Protein AF-A0A8H5GHI2-F1 (afdb_monomer)

Radius of gyration: 20.56 Å; Cα contacts (8 Å, |Δi|>4): 342; chains: 1; bounding box: 51×71×45 Å

Mean predicted aligned error: 10.6 Å

Solvent-accessible surface area (backbone atoms only — not comparable to full-atom values): 12880 Å² total; per-residue (Å²): 139,80,84,76,88,84,76,78,71,78,79,78,74,80,70,72,41,51,54,76,80,53,51,75,61,51,72,49,52,80,37,35,69,49,78,46,83,40,63,45,49,67,54,47,36,39,66,56,37,35,53,50,16,66,33,19,40,54,21,27,34,41,33,50,29,29,62,50,83,58,85,84,69,89,69,69,55,21,28,63,51,29,57,52,36,31,29,54,42,8,58,53,27,32,38,42,27,36,51,39,40,53,54,62,92,76,33,71,83,78,77,78,74,79,82,62,82,54,14,70,34,43,32,43,29,38,22,72,43,65,66,58,74,86,36,31,66,60,50,14,47,53,45,8,72,64,33,48,58,78,34,43,74,44,64,67,78,65,90,78,54,95,65,81,84,58,71,82,51,51,64,41,53,48,51,24,67,66,45,15,35,56,39,14,48,53,62,63,38,73,82,60,75,77,74,71,47,57,57,52,48,51,49,48,51,47,49,63,61,67,51,44,59,62,64,52,47,50,63,50,56,60,50,66,68,57,79,77,114

Sequence (229 aa):
MALKDVHSAPERTERTVEFDDVQSILACRKMSHFHFNHPFRVILSDRDMEDIAMAWPELAELELCPRSLFEDYREEKLTMFSVFHLTRHCLKLQKLALCFDTRLSETPPLPLPLTSKHADLKILDVGESKLVTEDAPGIANLLGQLCSADCGLNFTSDQTSVYDFHEELKPVWYVVVKTFPLFSRVYRTHGGANQQNEDLRHELELITGAMDLEKFRDSVQYRDEVEYN

Organism: NCBI:txid182062

Foldseek 3Di:
DDDPPPPPPPDPPPDEAELVNCVVVLCVQQDAEDADADQHAYADALVSLLSSLQSHLNHAEDAGHLDHNDDPPVRFNYEPVSLVSNQQRNQNHAYYREAGELDPVSDDDDPPPPPGRGHAHAEYENRQHADDLVSLLVSLLSLLNRYELNHHYHYDPPVPPPCSPPPPRVVSVVSSNVRNNLNVVLSVCVVDDDPVNVVSVVVNCCSVVVPPVVVVVVVSVVVVVVVPD

Structure (mmCIF, N/CA/C/O backbone):
data_AF-A0A8H5GHI2-F1
#
_entry.id   AF-A0A8H5GHI2-F1
#
loop_
_atom_site.group_PDB
_atom_site.id
_atom_site.type_symbol
_atom_site.label_atom_id
_atom_site.label_alt_id
_atom_site.label_comp_id
_atom_site.label_asym_id
_atom_site.label_entity_id
_atom_site.label_seq_id
_atom_site.pdbx_PDB_ins_code
_atom_site.Cartn_x
_atom_site.Cartn_y
_atom_site.Cartn_z
_atom_site.occupancy
_atom_site.B_iso_or_equiv
_atom_site.auth_seq_id
_atom_site.auth_comp_id
_atom_site.auth_asym_id
_atom_site.auth_atom_id
_atom_site.pdbx_PDB_model_num
ATOM 1 N N . MET A 1 1 ? 31.068 -41.758 -35.690 1.00 42.16 1 MET A N 1
ATOM 2 C CA . MET A 1 1 ? 30.647 -41.874 -34.279 1.00 42.16 1 MET A CA 1
ATOM 3 C C . MET A 1 1 ? 30.706 -40.466 -33.706 1.00 42.16 1 MET A C 1
ATOM 5 O O . MET A 1 1 ? 31.784 -40.012 -33.359 1.00 42.16 1 MET A O 1
ATOM 9 N N . ALA A 1 2 ? 29.603 -39.721 -33.804 1.00 42.09 2 ALA A N 1
ATOM 10 C CA . ALA A 1 2 ? 29.536 -38.315 -33.408 1.00 42.09 2 ALA A CA 1
ATOM 11 C C . ALA A 1 2 ? 28.889 -38.226 -32.023 1.00 42.09 2 ALA A C 1
ATOM 13 O O . ALA A 1 2 ? 27.809 -38.783 -31.813 1.00 42.09 2 ALA A O 1
ATOM 14 N N . LEU A 1 3 ? 29.591 -37.587 -31.089 1.00 43.84 3 LEU A N 1
ATOM 15 C CA . LEU A 1 3 ? 29.108 -37.269 -29.751 1.00 43.84 3 LEU A CA 1
ATOM 16 C C . LEU A 1 3 ? 27.911 -36.322 -29.893 1.00 43.84 3 LEU A C 1
ATOM 18 O O . LEU A 1 3 ? 28.037 -35.247 -30.469 1.00 43.84 3 LEU A O 1
ATOM 22 N N . LYS A 1 4 ? 26.740 -36.760 -29.423 1.00 46.12 4 LYS A N 1
ATOM 23 C CA . LYS A 1 4 ? 25.594 -35.875 -29.223 1.00 46.12 4 LYS A CA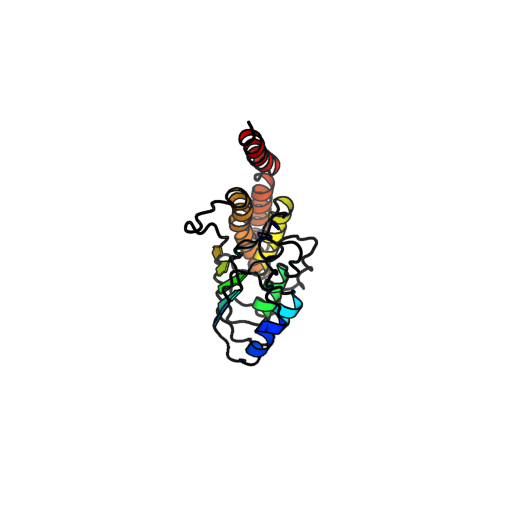 1
ATOM 24 C C . LYS A 1 4 ? 25.890 -35.024 -27.995 1.00 46.12 4 LYS A C 1
ATOM 26 O O . LYS A 1 4 ? 26.019 -35.574 -26.903 1.00 46.12 4 LYS A O 1
ATOM 31 N N . ASP A 1 5 ? 25.961 -33.715 -28.192 1.00 48.16 5 ASP A N 1
ATOM 32 C CA . ASP A 1 5 ? 25.860 -32.725 -27.128 1.00 48.16 5 ASP A CA 1
ATOM 33 C C . ASP A 1 5 ? 24.514 -32.904 -26.417 1.00 48.16 5 ASP A C 1
ATOM 35 O O . ASP A 1 5 ? 23.455 -32.537 -26.922 1.00 48.16 5 ASP A O 1
ATOM 39 N N . VAL A 1 6 ? 24.550 -33.543 -25.251 1.00 54.75 6 VAL A N 1
ATOM 40 C CA . VAL A 1 6 ? 23.411 -33.672 -24.341 1.00 54.75 6 VAL A CA 1
ATOM 41 C C . VAL A 1 6 ? 23.711 -32.786 -23.151 1.00 54.75 6 VAL A C 1
ATOM 43 O O . VAL A 1 6 ? 24.047 -33.325 -22.116 1.00 54.75 6 VAL A O 1
ATOM 46 N N . HIS A 1 7 ? 23.644 -31.462 -23.291 1.00 48.78 7 HIS A N 1
ATOM 47 C CA . HIS A 1 7 ? 23.539 -30.498 -22.178 1.00 48.78 7 HIS A CA 1
ATOM 48 C C . HIS A 1 7 ? 22.714 -29.280 -22.645 1.00 48.78 7 HIS A C 1
ATOM 50 O O . HIS A 1 7 ? 23.107 -28.128 -22.487 1.00 48.78 7 HIS A O 1
ATOM 56 N N . SER A 1 8 ? 21.539 -29.521 -23.234 1.00 52.50 8 SER A N 1
ATOM 57 C CA . SER A 1 8 ? 20.473 -28.519 -23.190 1.00 52.50 8 SER A CA 1
ATOM 58 C C . SER A 1 8 ? 20.007 -28.445 -21.736 1.00 52.50 8 SER A C 1
ATOM 60 O O . SER A 1 8 ? 19.427 -29.411 -21.229 1.00 52.50 8 SER A O 1
ATOM 62 N N . ALA A 1 9 ? 20.331 -27.350 -21.044 1.00 50.44 9 ALA A N 1
ATOM 63 C CA . ALA A 1 9 ? 19.755 -27.052 -19.738 1.00 50.44 9 ALA A CA 1
ATOM 64 C C . ALA A 1 9 ? 18.226 -27.207 -19.831 1.00 50.44 9 ALA A C 1
ATOM 66 O O . ALA A 1 9 ? 17.660 -26.820 -20.857 1.00 50.44 9 ALA A O 1
ATOM 67 N N . PRO A 1 10 ? 17.553 -27.804 -18.831 1.00 43.88 10 PRO A N 1
ATOM 68 C CA . PRO A 1 10 ? 16.101 -27.871 -18.855 1.00 43.88 10 PRO A CA 1
ATOM 69 C C . PRO A 1 10 ? 15.573 -26.442 -18.988 1.00 43.88 10 PRO A C 1
ATOM 71 O O . PRO A 1 10 ? 15.951 -25.580 -18.190 1.00 43.88 10 PRO A O 1
ATOM 74 N N . GLU A 1 11 ? 14.751 -26.191 -20.012 1.00 48.75 11 GLU A N 1
ATOM 75 C CA . GLU A 1 11 ? 13.946 -24.976 -20.098 1.00 48.75 11 GLU A CA 1
ATOM 76 C C . GLU A 1 11 ? 13.287 -24.804 -18.731 1.00 48.75 11 GLU A C 1
ATOM 78 O O . GLU A 1 11 ? 12.548 -25.680 -18.270 1.00 48.75 11 GLU A O 1
ATOM 83 N N . ARG A 1 12 ? 13.644 -23.730 -18.019 1.00 52.19 12 ARG A N 1
ATOM 84 C CA . ARG A 1 12 ? 12.951 -23.355 -16.793 1.00 52.19 12 ARG A CA 1
ATOM 85 C C . ARG A 1 12 ? 11.532 -23.033 -17.235 1.00 52.19 12 ARG A C 1
ATOM 87 O O . ARG A 1 12 ? 11.280 -21.931 -17.689 1.00 52.19 12 ARG A O 1
ATOM 94 N N . THR A 1 13 ? 10.629 -24.005 -17.161 1.00 53.25 13 THR A N 1
ATOM 95 C CA . THR A 1 13 ? 9.197 -23.735 -17.236 1.00 53.25 13 THR A CA 1
ATOM 96 C C . THR A 1 13 ? 8.913 -22.742 -16.120 1.00 53.25 13 THR A C 1
ATOM 98 O O . THR A 1 13 ? 8.984 -23.122 -14.947 1.00 53.25 13 THR A O 1
ATOM 101 N N . GLU A 1 14 ? 8.712 -21.479 -16.484 1.00 63.72 14 GLU A N 1
ATOM 102 C CA . GLU A 1 14 ? 8.250 -20.413 -15.602 1.00 63.72 14 GLU A CA 1
ATOM 103 C C . GLU A 1 14 ? 7.006 -20.931 -14.887 1.00 63.72 14 GLU A C 1
ATOM 105 O O . GLU A 1 14 ? 5.963 -21.170 -15.492 1.00 63.72 14 GLU A O 1
ATOM 110 N N . ARG A 1 15 ? 7.152 -21.246 -13.599 1.00 68.06 15 ARG A N 1
ATOM 111 C CA . ARG A 1 15 ? 6.020 -21.648 -12.771 1.00 68.06 15 ARG A CA 1
ATOM 112 C C . ARG A 1 15 ? 5.434 -20.385 -12.185 1.00 68.06 15 ARG A C 1
ATOM 114 O O . ARG A 1 15 ? 5.854 -19.933 -11.124 1.00 68.06 15 ARG A O 1
ATOM 121 N N . THR A 1 16 ? 4.493 -19.826 -12.916 1.00 76.31 16 THR A N 1
ATOM 122 C CA . THR A 1 16 ? 3.657 -18.726 -12.461 1.00 76.31 16 THR A CA 1
ATOM 123 C C . THR A 1 16 ? 2.624 -19.250 -11.466 1.00 76.31 16 THR A C 1
ATOM 125 O O . THR A 1 16 ? 2.134 -20.367 -11.625 1.00 76.31 16 THR A O 1
ATOM 128 N N . VAL A 1 17 ? 2.327 -18.470 -10.424 1.00 85.19 17 VAL A N 1
ATOM 129 C CA . VAL A 1 17 ? 1.186 -18.727 -9.533 1.00 85.19 17 VAL A CA 1
ATOM 130 C C . VAL A 1 17 ? 0.049 -17.826 -9.988 1.00 85.19 17 VAL A C 1
ATOM 132 O O . VAL A 1 17 ? 0.216 -16.606 -10.042 1.00 85.19 17 VAL A O 1
ATOM 135 N N . GLU A 1 18 ? -1.091 -18.407 -10.326 1.00 88.56 18 GLU A N 1
ATOM 136 C CA . GLU A 1 18 ? -2.281 -17.668 -10.742 1.00 88.56 18 GLU A CA 1
ATOM 137 C C . GLU A 1 18 ? -3.263 -17.519 -9.574 1.00 88.56 18 GLU A C 1
ATOM 139 O O . GLU A 1 18 ? -3.195 -18.230 -8.567 1.00 88.56 18 GLU A O 1
ATOM 144 N N . PHE A 1 19 ? -4.211 -16.588 -9.694 1.00 87.50 19 PHE A N 1
ATOM 145 C CA . PHE A 1 19 ? -5.260 -16.415 -8.688 1.00 87.50 19 PHE A CA 1
ATOM 146 C C . PHE A 1 19 ? -6.065 -17.703 -8.439 1.00 87.50 19 PHE A C 1
ATOM 148 O O . PHE A 1 19 ? -6.397 -18.015 -7.293 1.00 87.50 19 PHE A O 1
ATOM 155 N N . ASP A 1 20 ? -6.325 -18.483 -9.492 1.00 90.44 20 ASP A N 1
ATOM 156 C CA . ASP A 1 20 ? -7.076 -19.740 -9.415 1.00 90.44 20 ASP A CA 1
ATOM 157 C C . ASP A 1 20 ? -6.406 -20.772 -8.491 1.00 90.44 20 ASP A C 1
ATOM 159 O O . ASP A 1 20 ? -7.100 -21.537 -7.812 1.00 90.44 20 ASP A O 1
ATOM 163 N N . ASP A 1 21 ? -5.074 -20.740 -8.364 1.00 88.38 21 ASP A N 1
ATOM 164 C CA . ASP A 1 21 ? -4.325 -21.631 -7.471 1.00 88.38 21 ASP A CA 1
ATOM 165 C C . ASP A 1 21 ? -4.632 -21.363 -5.989 1.00 88.38 21 ASP A C 1
ATOM 167 O O . ASP A 1 21 ? -4.589 -22.272 -5.153 1.00 88.38 21 ASP A O 1
ATOM 171 N N . VAL A 1 22 ? -4.969 -20.115 -5.649 1.00 87.50 22 VAL A N 1
ATOM 172 C CA . VAL A 1 22 ? -5.264 -19.686 -4.274 1.00 87.50 22 VAL A CA 1
ATOM 173 C C . VAL A 1 22 ? -6.752 -19.441 -4.032 1.00 87.50 22 VAL A C 1
ATOM 175 O O . VAL A 1 22 ? -7.170 -19.352 -2.880 1.00 87.50 22 VAL A O 1
ATOM 178 N N . GLN A 1 23 ? -7.593 -19.417 -5.067 1.00 92.56 23 GLN A N 1
ATOM 179 C CA . GLN A 1 23 ? -9.016 -19.075 -4.965 1.00 92.56 23 GLN A CA 1
ATOM 180 C C . GLN A 1 23 ? -9.777 -19.929 -3.936 1.00 92.56 23 GLN A C 1
ATOM 182 O O . GLN A 1 23 ? -10.653 -19.438 -3.221 1.00 92.56 23 GLN A O 1
ATOM 187 N N . SER A 1 24 ? -9.426 -21.210 -3.803 1.00 95.50 24 SER A N 1
ATOM 188 C CA . SER A 1 24 ? -10.073 -22.111 -2.839 1.00 95.50 24 SER A CA 1
ATOM 189 C C . SER A 1 24 ? -9.951 -21.636 -1.382 1.00 95.50 24 SER A C 1
ATOM 191 O O . SER A 1 24 ? -10.861 -21.870 -0.579 1.00 95.50 24 SER A O 1
ATOM 193 N N . ILE A 1 25 ? -8.887 -20.901 -1.034 1.00 95.94 25 ILE A N 1
ATOM 194 C CA . ILE A 1 25 ? -8.674 -20.387 0.325 1.00 95.94 25 ILE A CA 1
ATOM 195 C C . ILE A 1 25 ? -9.625 -19.237 0.680 1.00 95.94 25 ILE A C 1
ATOM 197 O O . ILE A 1 25 ? -9.862 -18.967 1.860 1.00 95.94 25 ILE A O 1
ATOM 201 N N . LEU A 1 26 ? -10.267 -18.616 -0.315 1.00 96.38 26 LEU A N 1
ATOM 202 C CA . LEU A 1 26 ? -11.273 -17.569 -0.108 1.00 96.38 26 LEU A CA 1
ATOM 203 C C . LEU A 1 26 ? -12.530 -18.089 0.606 1.00 96.38 26 LEU A C 1
ATOM 205 O O . LEU A 1 26 ? -13.299 -17.304 1.169 1.00 96.38 26 LEU A O 1
ATOM 209 N N . ALA A 1 27 ? -12.725 -19.412 0.662 1.00 96.88 27 ALA A N 1
ATOM 210 C CA . ALA A 1 27 ? -13.764 -20.043 1.476 1.00 96.88 27 ALA A CA 1
ATOM 211 C C . ALA A 1 27 ? -13.584 -19.779 2.987 1.00 96.88 27 ALA A C 1
ATOM 213 O O . ALA A 1 27 ? -14.555 -19.821 3.750 1.00 96.88 27 ALA A O 1
ATOM 214 N N . CYS A 1 28 ? -12.369 -19.453 3.438 1.00 97.12 28 CYS A N 1
ATOM 215 C CA . CYS A 1 28 ? -12.053 -19.129 4.827 1.00 97.12 28 CYS A CA 1
ATOM 216 C C . CYS A 1 28 ? -12.517 -17.710 5.210 1.00 97.12 28 CYS A C 1
ATOM 218 O O . CYS A 1 28 ? -11.709 -16.817 5.435 1.00 97.12 28 CYS A O 1
ATOM 220 N N . ARG A 1 29 ? -13.830 -17.492 5.355 1.00 96.44 29 ARG A N 1
ATOM 221 C CA . ARG A 1 29 ? -14.438 -16.159 5.608 1.00 96.44 29 ARG A CA 1
ATOM 222 C C . ARG A 1 29 ? -14.006 -15.447 6.899 1.00 96.44 29 ARG A C 1
ATOM 224 O O . ARG A 1 29 ? -14.293 -14.270 7.070 1.00 96.44 29 ARG A O 1
ATOM 231 N N . LYS A 1 30 ? -13.358 -16.157 7.827 1.00 97.25 30 LYS A N 1
ATOM 232 C CA . LYS A 1 30 ? -12.835 -15.606 9.092 1.00 97.25 30 LYS A CA 1
ATOM 233 C C . LYS A 1 30 ? -11.326 -15.351 9.043 1.00 97.25 30 LYS A C 1
ATOM 235 O O . LYS A 1 30 ? -10.688 -15.309 10.094 1.00 97.25 30 LYS A O 1
ATOM 240 N N . MET A 1 31 ? -10.753 -15.247 7.844 1.00 98.19 31 MET A N 1
ATOM 241 C CA . MET A 1 31 ? -9.340 -14.935 7.682 1.00 98.19 31 MET A CA 1
ATOM 242 C C . MET A 1 31 ? -9.047 -13.555 8.270 1.00 98.19 31 MET A C 1
ATOM 244 O O . MET A 1 31 ? -9.686 -12.571 7.904 1.00 98.19 31 MET A O 1
ATOM 248 N N . SER A 1 32 ? -8.092 -13.508 9.192 1.00 98.25 32 SER A N 1
ATOM 249 C CA . SER A 1 32 ? -7.599 -12.270 9.798 1.00 98.25 32 SER A CA 1
ATOM 250 C C . SER A 1 32 ? -6.152 -11.976 9.417 1.00 98.25 32 SER A C 1
ATOM 252 O O . SER A 1 32 ? -5.766 -10.816 9.380 1.00 98.25 32 SER A O 1
ATOM 254 N N . HIS A 1 33 ? -5.360 -13.001 9.101 1.00 98.31 33 HIS A N 1
ATOM 255 C CA . HIS A 1 33 ? -3.959 -12.861 8.716 1.00 98.31 33 HIS A CA 1
ATOM 256 C C . HIS A 1 33 ? -3.696 -13.818 7.563 1.00 98.31 33 HIS A C 1
ATOM 258 O O . HIS A 1 33 ? -3.946 -15.019 7.702 1.00 98.31 33 HIS A O 1
ATOM 264 N N . PHE A 1 34 ? -3.209 -13.303 6.442 1.00 97.38 34 PHE A N 1
ATOM 265 C CA . PHE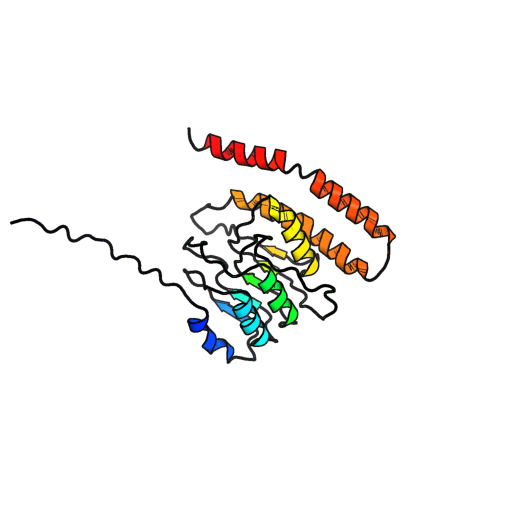 A 1 34 ? -2.835 -14.132 5.305 1.00 97.38 34 PHE A CA 1
ATOM 266 C C . PHE A 1 34 ? -1.481 -13.704 4.763 1.00 97.38 34 PHE A C 1
ATOM 268 O O . PHE A 1 34 ? -1.341 -12.596 4.254 1.00 97.38 34 PHE A O 1
ATOM 275 N N . HIS A 1 35 ? -0.497 -14.595 4.872 1.00 95.50 35 HIS A N 1
ATOM 276 C CA . HIS A 1 35 ? 0.844 -14.384 4.342 1.00 95.50 35 HIS A CA 1
ATOM 277 C C . HIS A 1 35 ? 1.151 -15.472 3.319 1.00 95.50 35 HIS A C 1
ATOM 279 O O . HIS A 1 35 ? 1.125 -16.664 3.637 1.00 95.50 35 HIS A O 1
ATOM 285 N N . PHE A 1 36 ? 1.459 -15.054 2.100 1.00 92.19 36 PHE A N 1
ATOM 286 C CA . PHE A 1 36 ? 1.840 -15.920 1.002 1.00 92.19 36 PHE A CA 1
ATOM 287 C C . PHE A 1 36 ? 3.160 -15.427 0.417 1.00 92.19 36 PHE A C 1
ATOM 289 O O . PHE A 1 36 ? 3.197 -14.460 -0.341 1.00 92.19 36 PHE A O 1
ATOM 296 N N . ASN A 1 37 ? 4.242 -16.108 0.791 1.00 88.75 37 ASN A N 1
ATOM 297 C CA . ASN A 1 37 ? 5.592 -15.816 0.329 1.00 88.75 37 ASN A CA 1
ATOM 298 C C . ASN A 1 37 ? 6.054 -16.939 -0.589 1.00 88.75 37 ASN A C 1
ATOM 300 O O . ASN A 1 37 ? 6.220 -18.082 -0.157 1.00 88.75 37 ASN A O 1
ATOM 304 N N . HIS A 1 38 ? 6.245 -16.604 -1.857 1.00 86.50 38 HIS A N 1
ATOM 305 C CA . HIS A 1 38 ? 6.606 -17.545 -2.899 1.00 86.50 38 HIS A CA 1
ATOM 306 C C . HIS A 1 38 ? 7.738 -16.958 -3.758 1.00 86.50 38 HIS A C 1
ATOM 308 O O . HIS A 1 38 ? 7.768 -15.746 -3.961 1.00 86.50 38 HIS A O 1
ATOM 314 N N . PRO A 1 39 ? 8.680 -17.780 -4.268 1.00 82.00 39 PRO A N 1
ATOM 315 C CA . PRO A 1 39 ? 9.780 -17.288 -5.104 1.00 82.00 39 PRO A CA 1
ATOM 316 C C . PRO A 1 39 ? 9.329 -16.595 -6.392 1.00 82.00 39 PRO A C 1
ATOM 318 O O . PRO A 1 39 ? 10.072 -15.782 -6.934 1.00 82.00 39 PRO A O 1
ATOM 321 N N . PHE A 1 40 ? 8.140 -16.958 -6.879 1.00 80.12 40 PHE A N 1
ATOM 322 C CA . PHE A 1 40 ? 7.503 -16.397 -8.065 1.00 80.12 40 PHE A CA 1
ATOM 323 C C . PHE A 1 40 ? 6.328 -15.514 -7.650 1.00 80.12 40 PHE A C 1
ATOM 325 O O . PHE A 1 40 ? 5.587 -15.892 -6.735 1.00 80.12 40 PHE A O 1
ATOM 332 N N . ARG A 1 41 ? 6.138 -14.393 -8.356 1.00 77.38 41 ARG A N 1
ATOM 333 C CA . ARG A 1 41 ? 4.985 -13.502 -8.171 1.00 77.38 41 ARG A CA 1
ATOM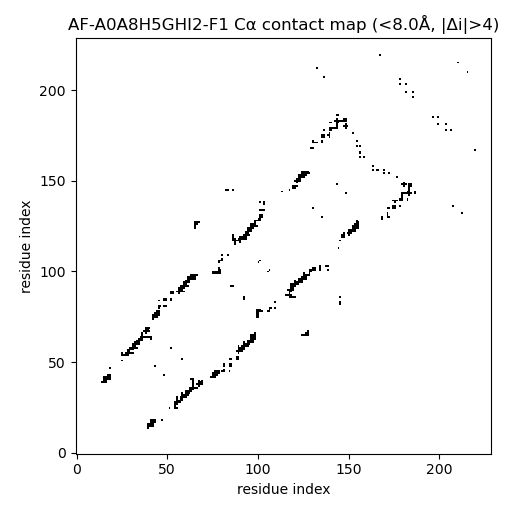 334 C C . ARG A 1 41 ? 3.674 -14.243 -8.416 1.00 77.38 41 ARG A C 1
ATOM 336 O O . ARG A 1 41 ? 3.602 -15.163 -9.233 1.00 77.38 41 ARG A O 1
ATOM 343 N N . VAL A 1 42 ? 2.643 -13.799 -7.707 1.00 84.56 42 VAL A N 1
ATOM 344 C CA . VAL A 1 42 ? 1.264 -14.191 -7.992 1.00 84.56 42 VAL A CA 1
ATOM 345 C C . VAL A 1 42 ? 0.715 -13.218 -9.024 1.00 84.56 42 VAL A C 1
ATOM 347 O O . VAL A 1 42 ? 0.739 -12.009 -8.790 1.00 84.56 42 VAL A O 1
ATOM 350 N N . ILE A 1 43 ? 0.222 -13.725 -10.152 1.00 87.69 43 ILE A N 1
ATOM 351 C CA . ILE A 1 43 ? -0.485 -12.888 -11.121 1.00 87.69 43 ILE A CA 1
ATOM 352 C C . ILE A 1 43 ? -1.871 -12.591 -10.560 1.00 87.69 43 ILE A C 1
ATOM 354 O O . ILE A 1 43 ? -2.728 -13.471 -10.483 1.00 87.69 43 ILE A O 1
ATOM 358 N N . LEU A 1 44 ? -2.068 -11.332 -10.174 1.00 90.12 44 LEU A N 1
ATOM 359 C CA . LEU A 1 44 ? -3.324 -10.796 -9.664 1.00 90.12 44 LEU A CA 1
ATOM 360 C C . LEU A 1 44 ? -3.703 -9.547 -10.457 1.00 90.12 44 LEU A C 1
ATOM 362 O O . LEU A 1 44 ? -2.847 -8.760 -10.863 1.00 90.12 44 LEU A O 1
ATOM 366 N N . SER A 1 45 ? -5.000 -9.357 -10.656 1.00 93.00 45 SER A N 1
ATOM 367 C CA . SER A 1 45 ? -5.598 -8.102 -11.102 1.00 93.00 45 SER A CA 1
ATOM 368 C C . SER A 1 45 ? -6.276 -7.376 -9.940 1.00 93.00 45 SER A C 1
ATOM 370 O O . SER A 1 45 ? -6.551 -7.968 -8.893 1.00 93.00 45 SER A O 1
ATOM 372 N N . ASP A 1 46 ? -6.620 -6.100 -10.130 1.00 94.06 46 ASP A N 1
ATOM 373 C CA . ASP A 1 46 ? -7.388 -5.344 -9.128 1.00 94.06 46 ASP A CA 1
ATOM 374 C C . ASP A 1 46 ? -8.738 -6.008 -8.802 1.00 94.06 46 ASP A C 1
ATOM 376 O O . ASP A 1 46 ? -9.188 -5.967 -7.657 1.00 94.06 46 ASP A O 1
ATOM 380 N N . ARG A 1 47 ? -9.348 -6.696 -9.779 1.00 95.06 47 ARG A N 1
ATOM 381 C CA . ARG A 1 47 ? -10.583 -7.464 -9.578 1.00 95.06 47 ARG A CA 1
ATOM 382 C C . ARG A 1 47 ? -10.373 -8.663 -8.655 1.00 95.06 47 ARG A C 1
ATOM 384 O O . ARG A 1 47 ? -11.195 -8.897 -7.776 1.00 95.06 47 ARG A O 1
ATOM 391 N N . ASP A 1 48 ? -9.275 -9.393 -8.827 1.00 95.62 48 ASP A N 1
ATOM 392 C CA . ASP A 1 48 ? -8.949 -10.530 -7.958 1.00 95.62 48 ASP A CA 1
ATOM 393 C C . ASP A 1 48 ? -8.710 -10.050 -6.519 1.00 95.62 48 ASP A C 1
ATOM 395 O O . ASP A 1 48 ? -9.147 -10.677 -5.553 1.00 95.62 48 ASP A O 1
ATOM 399 N N . MET A 1 49 ? -8.084 -8.879 -6.365 1.00 96.19 49 MET A N 1
ATOM 400 C CA . MET A 1 49 ? -7.911 -8.241 -5.061 1.00 96.19 49 MET A CA 1
ATOM 401 C C . MET A 1 49 ? -9.217 -7.746 -4.443 1.00 96.19 49 MET A C 1
ATOM 403 O O . MET A 1 49 ? -9.376 -7.835 -3.224 1.00 96.19 49 MET A O 1
ATOM 407 N N . GLU A 1 50 ? -10.167 -7.265 -5.243 1.00 96.62 50 GLU A N 1
ATOM 408 C CA . GLU A 1 50 ? -11.518 -6.968 -4.765 1.00 96.62 50 GLU A CA 1
ATOM 409 C C . GLU A 1 50 ? -12.216 -8.237 -4.257 1.00 96.62 50 GLU A C 1
ATOM 411 O O . GLU A 1 50 ? -12.774 -8.232 -3.156 1.00 96.62 50 GLU A O 1
ATOM 416 N N . ASP A 1 51 ? -12.118 -9.345 -4.996 1.00 97.12 51 ASP A N 1
ATOM 417 C CA . ASP A 1 51 ? -12.669 -10.641 -4.589 1.00 97.12 51 ASP A CA 1
ATOM 418 C C . ASP A 1 51 ? -12.033 -11.148 -3.281 1.00 97.12 51 ASP A C 1
ATOM 420 O O . ASP A 1 51 ? -12.750 -11.610 -2.385 1.00 97.12 51 ASP A O 1
ATOM 424 N N . ILE A 1 52 ? -10.712 -10.996 -3.114 1.00 97.38 52 ILE A N 1
ATOM 425 C CA . ILE A 1 52 ? -9.994 -11.275 -1.856 1.00 97.38 52 ILE A CA 1
ATOM 426 C C . ILE A 1 52 ? -10.536 -10.407 -0.715 1.00 97.38 52 ILE A C 1
ATOM 428 O O . ILE A 1 52 ? -10.888 -10.918 0.354 1.00 97.38 52 ILE A O 1
ATOM 432 N N . ALA A 1 53 ? -10.635 -9.096 -0.934 1.00 97.38 53 ALA A N 1
ATOM 433 C CA . ALA A 1 53 ? -11.047 -8.143 0.088 1.00 97.38 53 ALA A CA 1
ATOM 434 C C . ALA A 1 53 ? -12.497 -8.384 0.546 1.00 97.38 53 ALA A C 1
ATOM 436 O O . ALA A 1 53 ? -12.798 -8.370 1.742 1.00 97.38 53 ALA A O 1
ATOM 437 N N . MET A 1 54 ? -13.399 -8.684 -0.393 1.00 97.00 54 MET A N 1
ATOM 438 C CA . MET A 1 54 ? -14.781 -9.068 -0.093 1.00 97.00 54 MET A CA 1
ATOM 439 C C . MET A 1 54 ? -14.872 -10.427 0.606 1.00 97.00 54 MET A C 1
ATOM 441 O O . MET A 1 54 ? -15.775 -10.646 1.420 1.00 97.00 54 MET A O 1
ATOM 445 N N . ALA A 1 55 ? -13.962 -11.354 0.299 1.00 97.94 55 ALA A N 1
ATOM 446 C CA . ALA A 1 55 ? -13.951 -12.671 0.913 1.00 97.94 55 ALA A CA 1
ATOM 447 C C . ALA A 1 55 ? -13.520 -12.652 2.381 1.00 97.94 55 ALA A C 1
ATOM 449 O O . ALA A 1 55 ? -14.003 -13.486 3.160 1.00 97.94 55 ALA A O 1
ATOM 450 N N . TRP A 1 56 ? -12.645 -11.716 2.748 1.00 98.00 56 TRP A N 1
ATOM 451 C CA . TRP A 1 56 ? -12.026 -11.606 4.068 1.00 98.00 56 TRP A CA 1
ATOM 452 C C . TRP A 1 56 ? -12.263 -10.222 4.700 1.00 98.00 56 TRP A C 1
ATOM 454 O O . TRP A 1 56 ? -11.324 -9.462 4.928 1.00 98.00 56 TRP A O 1
ATOM 464 N N . PRO A 1 57 ? -13.506 -9.874 5.068 1.00 97.12 57 PRO A N 1
ATOM 465 C CA . PRO A 1 57 ? -13.811 -8.565 5.661 1.00 97.12 57 PRO A CA 1
ATOM 466 C C . PRO A 1 57 ? -13.149 -8.340 7.036 1.00 97.12 57 PRO A C 1
ATOM 468 O O . PRO A 1 57 ? -13.016 -7.208 7.499 1.00 97.12 57 PRO A O 1
ATOM 471 N N . GLU A 1 58 ? -12.728 -9.423 7.696 1.00 97.81 58 GLU A N 1
ATOM 472 C CA . GLU A 1 58 ? -12.063 -9.422 9.005 1.00 97.81 58 GLU A CA 1
ATOM 473 C C . GLU A 1 58 ? -10.527 -9.370 8.907 1.00 97.81 58 GLU A C 1
ATOM 475 O O . GLU A 1 58 ? -9.850 -9.467 9.935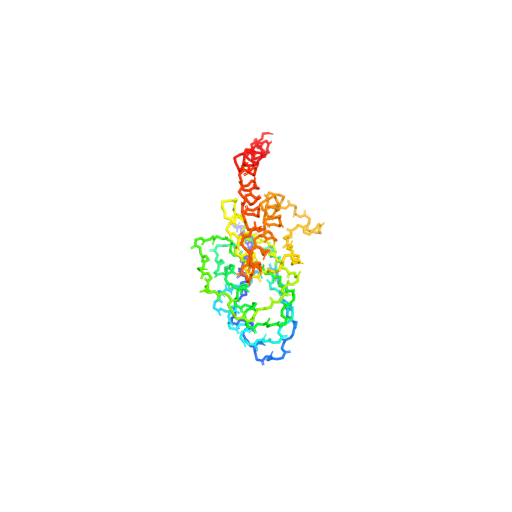 1.00 97.81 58 GLU A O 1
ATOM 480 N N . LEU A 1 59 ? -9.981 -9.228 7.693 1.00 98.50 59 LEU A N 1
ATOM 481 C CA . LEU A 1 59 ? -8.544 -9.210 7.436 1.00 98.50 59 LEU A CA 1
ATOM 482 C C . LEU A 1 59 ? -7.881 -8.024 8.146 1.00 98.50 59 LEU A C 1
ATOM 484 O O . LEU A 1 59 ? -8.303 -6.877 8.002 1.00 98.50 59 LEU A O 1
ATOM 488 N N . ALA A 1 60 ? -6.847 -8.330 8.922 1.00 98.38 60 ALA A N 1
ATOM 489 C CA . ALA A 1 60 ? -6.018 -7.396 9.668 1.00 98.38 60 ALA A CA 1
ATOM 490 C C . ALA A 1 60 ? -4.612 -7.286 9.067 1.00 98.38 60 ALA A C 1
ATOM 492 O O . ALA A 1 60 ? -4.044 -6.193 9.038 1.00 98.38 60 ALA A O 1
ATOM 493 N N . GLU A 1 61 ? -4.076 -8.386 8.538 1.00 98.44 61 GLU A N 1
ATOM 494 C CA . GLU A 1 61 ? -2.766 -8.412 7.888 1.00 98.44 61 GLU A CA 1
ATOM 495 C C . GLU A 1 61 ? -2.814 -9.201 6.581 1.00 98.44 61 GLU A C 1
ATOM 497 O O . GLU A 1 61 ? -3.338 -10.319 6.530 1.00 98.44 61 GLU A O 1
ATOM 502 N N . LEU A 1 62 ? -2.245 -8.613 5.531 1.00 97.56 62 LEU A N 1
ATOM 503 C CA . LEU A 1 62 ? -2.084 -9.245 4.230 1.00 97.56 62 LEU A CA 1
ATOM 504 C C . LEU A 1 62 ? -0.653 -9.070 3.733 1.00 97.56 62 LEU A C 1
ATOM 506 O O . LEU A 1 62 ? -0.160 -7.948 3.659 1.00 97.56 62 LEU A O 1
ATOM 510 N N . GLU A 1 63 ? -0.013 -10.171 3.355 1.00 95.50 63 GLU A N 1
ATOM 511 C CA . GLU A 1 63 ? 1.303 -10.187 2.719 1.00 95.50 63 GLU A CA 1
ATOM 512 C C . GLU A 1 63 ? 1.252 -11.117 1.506 1.00 95.50 63 GLU A C 1
ATOM 514 O O . GLU A 1 63 ? 1.040 -12.320 1.656 1.00 95.50 63 GLU A O 1
ATOM 519 N N . LEU A 1 64 ? 1.396 -10.558 0.305 1.00 92.06 64 LEU A N 1
ATOM 520 C CA . LEU A 1 64 ? 1.305 -11.283 -0.962 1.00 92.06 64 LEU A CA 1
ATOM 521 C C . LEU A 1 64 ? 2.568 -11.045 -1.780 1.00 92.06 64 LEU A C 1
ATOM 523 O O . LEU A 1 64 ? 2.661 -10.064 -2.514 1.00 92.06 64 LEU A O 1
ATOM 527 N N . CYS A 1 65 ? 3.533 -11.954 -1.631 1.00 87.50 65 CYS A N 1
ATOM 528 C CA . CYS A 1 65 ? 4.790 -11.981 -2.381 1.00 87.50 65 CYS A CA 1
ATOM 529 C C . CYS A 1 65 ? 5.420 -10.588 -2.570 1.00 87.50 65 CYS A C 1
ATOM 531 O O . CYS A 1 65 ? 5.705 -10.204 -3.704 1.00 87.50 65 CYS A O 1
ATOM 533 N N . PRO A 1 66 ? 5.663 -9.818 -1.489 1.00 82.25 66 PRO A N 1
ATOM 534 C CA . PRO A 1 66 ? 6.246 -8.481 -1.617 1.00 82.25 66 PRO A CA 1
ATOM 535 C C . PRO A 1 66 ? 7.677 -8.510 -2.184 1.00 82.25 66 PRO A C 1
ATOM 537 O O . PRO A 1 66 ? 8.196 -7.473 -2.587 1.00 82.25 66 PRO A O 1
ATOM 540 N N . ARG A 1 67 ? 8.318 -9.686 -2.194 1.00 84.19 67 ARG A N 1
ATOM 541 C CA . ARG A 1 67 ? 9.695 -9.922 -2.640 1.00 84.19 67 ARG A CA 1
ATOM 542 C C . ARG A 1 67 ? 9.700 -11.135 -3.566 1.00 84.19 67 ARG A C 1
ATOM 544 O O . ARG A 1 67 ? 9.411 -12.241 -3.100 1.00 84.19 67 ARG A O 1
ATOM 551 N N . SER A 1 68 ? 9.984 -10.943 -4.848 1.00 75.50 68 SER A N 1
ATOM 552 C CA . SER A 1 68 ? 10.070 -12.021 -5.837 1.00 75.50 68 SER A CA 1
ATOM 553 C C . SER A 1 68 ? 11.510 -12.195 -6.280 1.00 75.50 68 SER A C 1
ATOM 555 O O . SER A 1 68 ? 12.207 -11.233 -6.568 1.00 75.50 68 SER A O 1
ATOM 557 N N . LEU A 1 69 ? 11.957 -13.443 -6.407 1.00 68.50 69 LEU A N 1
ATOM 558 C CA . LEU A 1 69 ? 13.306 -13.718 -6.909 1.00 68.50 69 LEU A CA 1
ATOM 559 C C . LEU A 1 69 ? 13.411 -13.566 -8.433 1.00 68.50 69 LEU A C 1
ATOM 561 O O . LEU A 1 69 ? 14.517 -13.570 -8.969 1.00 68.50 69 LEU A O 1
ATOM 565 N N . PHE A 1 70 ? 12.274 -13.480 -9.129 1.00 66.12 70 PHE A N 1
ATOM 566 C CA . PHE A 1 70 ? 12.210 -13.394 -10.585 1.00 66.12 70 PHE A CA 1
ATOM 567 C C . PHE A 1 70 ? 11.545 -12.090 -11.036 1.00 66.12 70 PHE A C 1
ATOM 569 O O . PHE A 1 70 ? 10.497 -11.700 -10.513 1.00 66.12 70 PHE A O 1
ATOM 576 N N . GLU A 1 71 ? 12.185 -11.448 -12.016 1.00 60.66 71 GLU A N 1
ATOM 577 C CA . GLU A 1 71 ? 11.926 -10.091 -12.510 1.00 60.66 71 GLU A CA 1
ATOM 578 C C . GLU A 1 71 ? 10.973 -10.019 -13.718 1.00 60.66 71 GLU A C 1
ATOM 580 O O . GLU A 1 71 ? 11.010 -9.042 -14.464 1.00 60.66 71 GLU A O 1
ATOM 585 N N . ASP A 1 72 ? 10.122 -11.011 -13.981 1.00 59.88 72 ASP A N 1
ATOM 586 C CA . ASP A 1 72 ? 9.160 -10.863 -15.084 1.00 59.88 72 ASP A CA 1
ATOM 587 C C . ASP A 1 72 ? 8.000 -9.936 -14.689 1.00 59.88 72 ASP A C 1
ATOM 589 O O . ASP A 1 72 ? 6.898 -10.349 -14.343 1.00 59.88 72 ASP A O 1
ATOM 593 N N . TYR A 1 73 ? 8.291 -8.632 -14.735 1.00 55.06 73 TYR A N 1
ATOM 594 C CA . TYR A 1 73 ? 7.401 -7.505 -14.434 1.00 55.06 73 TYR A CA 1
ATOM 595 C C . TYR A 1 73 ? 6.387 -7.217 -15.553 1.00 55.06 73 TYR A C 1
ATOM 597 O O . TYR A 1 73 ? 5.605 -6.273 -15.458 1.00 55.06 73 TYR A O 1
ATOM 605 N N . ARG A 1 74 ? 6.423 -7.952 -16.673 1.00 56.56 74 ARG A N 1
ATOM 606 C CA . ARG A 1 74 ? 5.717 -7.543 -17.902 1.00 56.56 74 ARG A CA 1
ATOM 607 C C . ARG A 1 74 ? 4.192 -7.665 -17.829 1.00 56.56 74 ARG A C 1
ATOM 609 O O . ARG A 1 74 ? 3.526 -7.205 -18.753 1.00 56.56 74 ARG A O 1
ATOM 616 N N . GLU A 1 75 ? 3.641 -8.231 -16.757 1.00 62.44 75 GLU A N 1
ATOM 617 C CA . GLU A 1 75 ? 2.212 -8.553 -16.662 1.00 62.44 75 GLU A CA 1
ATOM 618 C C . GLU A 1 75 ? 1.551 -8.147 -15.339 1.00 62.44 75 GLU A C 1
ATOM 620 O O . GLU A 1 75 ? 0.510 -8.697 -14.970 1.00 62.44 75 GLU A O 1
ATOM 625 N N . GLU A 1 76 ? 2.109 -7.174 -14.616 1.00 65.12 76 GLU A N 1
ATOM 626 C CA . GLU A 1 76 ? 1.424 -6.633 -13.440 1.00 65.12 76 GLU A CA 1
ATOM 627 C C . GLU A 1 76 ? 0.127 -5.933 -13.851 1.00 65.12 76 GLU A C 1
ATOM 629 O O . GLU A 1 76 ? 0.118 -4.818 -14.362 1.00 65.12 76 GLU A O 1
ATOM 634 N N . LYS A 1 77 ? -0.992 -6.627 -13.631 1.00 84.19 77 LYS A N 1
ATOM 635 C CA . LYS A 1 77 ? -2.356 -6.092 -13.764 1.00 84.19 77 LYS A CA 1
ATOM 636 C C . LYS A 1 77 ? -2.844 -5.439 -12.477 1.00 84.19 77 LYS A C 1
ATOM 638 O O . LYS A 1 77 ? -3.986 -4.985 -12.412 1.00 84.19 77 LYS A O 1
ATOM 643 N N . LEU A 1 78 ? -2.017 -5.488 -11.442 1.00 91.06 78 LEU A N 1
ATOM 644 C CA . LEU A 1 78 ? -2.341 -4.991 -10.129 1.00 91.06 78 LEU A CA 1
ATOM 645 C C . LEU A 1 78 ? -1.827 -3.576 -9.985 1.00 91.06 78 LEU A C 1
ATOM 647 O O . LEU A 1 78 ? -0.644 -3.339 -10.205 1.00 91.06 78 LEU A O 1
ATOM 651 N N . THR A 1 79 ? -2.697 -2.656 -9.595 1.00 93.56 79 THR A N 1
ATOM 652 C CA . THR A 1 79 ? -2.346 -1.242 -9.464 1.00 93.56 79 THR A CA 1
ATOM 653 C C . THR A 1 79 ? -2.504 -0.787 -8.019 1.00 93.56 79 THR A C 1
ATOM 655 O O . THR A 1 79 ? -2.950 -1.534 -7.140 1.00 93.56 79 THR A O 1
ATOM 658 N N . MET A 1 80 ? -2.209 0.485 -7.757 1.00 91.81 80 MET A N 1
ATOM 659 C CA . MET A 1 80 ? -2.522 1.144 -6.483 1.00 91.81 80 MET A CA 1
ATOM 660 C C . MET A 1 80 ? -4.015 1.072 -6.102 1.00 91.81 80 MET A C 1
ATOM 662 O O . MET A 1 80 ? -4.373 1.236 -4.934 1.00 91.81 80 MET A O 1
ATOM 666 N N . PHE A 1 81 ? -4.907 0.802 -7.059 1.00 93.19 81 PHE A N 1
ATOM 667 C CA . PHE A 1 81 ? -6.342 0.666 -6.812 1.00 93.19 81 PHE A CA 1
ATOM 668 C C . PHE A 1 81 ? -6.690 -0.579 -5.978 1.00 93.19 81 PHE A C 1
ATOM 670 O O . PHE A 1 81 ? -7.670 -0.580 -5.229 1.00 93.19 81 PHE A O 1
ATOM 677 N N . SER A 1 82 ? -5.837 -1.602 -5.989 1.00 94.44 82 SER A N 1
ATOM 678 C CA . SER A 1 82 ? -5.937 -2.754 -5.084 1.00 94.44 82 SER A CA 1
ATOM 679 C C . SER A 1 82 ? -5.929 -2.363 -3.598 1.00 94.44 82 SER A C 1
ATOM 681 O O . SER A 1 82 ? -6.705 -2.902 -2.801 1.00 94.44 82 SER A O 1
ATOM 683 N N . VAL A 1 83 ? -5.123 -1.362 -3.219 1.00 95.25 83 VAL A N 1
ATOM 684 C CA . VAL A 1 83 ? -5.063 -0.820 -1.851 1.00 95.25 83 VAL A CA 1
ATOM 685 C C . VAL A 1 83 ? -6.406 -0.199 -1.467 1.00 95.25 83 VAL A C 1
ATOM 687 O O . VAL A 1 83 ? -6.876 -0.361 -0.337 1.00 95.25 83 VAL A O 1
ATOM 690 N N . PHE A 1 84 ? -7.069 0.472 -2.411 1.00 94.62 84 PHE A N 1
ATOM 691 C CA . PHE A 1 84 ? -8.409 1.013 -2.199 1.00 94.62 84 PHE A CA 1
ATOM 692 C C . PHE A 1 84 ? -9.440 -0.095 -1.946 1.00 94.62 84 PHE A C 1
ATOM 694 O O . PHE A 1 84 ? -10.190 -0.002 -0.972 1.00 94.62 84 PHE A O 1
ATOM 701 N N . HIS A 1 85 ? -9.461 -1.163 -2.750 1.00 95.19 85 HIS A N 1
ATOM 702 C CA . HIS A 1 85 ? -10.384 -2.286 -2.528 1.00 95.19 85 HIS A CA 1
ATOM 703 C C . HIS A 1 85 ? -10.206 -2.900 -1.134 1.00 95.19 85 HIS A C 1
ATOM 705 O O . HIS A 1 85 ? -11.171 -3.048 -0.379 1.00 95.19 85 HIS A O 1
ATOM 711 N N . LEU A 1 86 ? -8.964 -3.183 -0.746 1.00 96.50 86 LEU A N 1
ATOM 712 C CA . LEU A 1 86 ? -8.649 -3.754 0.561 1.00 96.50 86 LEU A CA 1
ATOM 713 C C . LEU A 1 86 ? -9.061 -2.839 1.715 1.00 96.50 86 LEU A C 1
ATOM 715 O O . LEU A 1 86 ? -9.780 -3.262 2.617 1.00 96.50 86 LEU A O 1
ATOM 719 N N . THR A 1 87 ? -8.660 -1.569 1.687 1.00 94.69 87 THR A N 1
ATOM 720 C CA . THR A 1 87 ? -8.984 -0.619 2.766 1.00 94.69 87 THR A CA 1
ATOM 721 C C . THR A 1 87 ? -10.481 -0.314 2.854 1.00 94.69 87 THR A C 1
ATOM 723 O O . THR A 1 87 ? -10.979 0.011 3.935 1.00 94.69 87 THR A O 1
ATOM 726 N N . ARG A 1 88 ? -11.224 -0.456 1.752 1.00 94.25 88 ARG A N 1
ATOM 727 C CA . ARG A 1 88 ? -12.683 -0.303 1.710 1.00 94.25 88 ARG A CA 1
ATOM 728 C C . ARG A 1 88 ? -13.423 -1.486 2.331 1.00 94.25 88 ARG A C 1
ATOM 730 O O . ARG A 1 88 ? -14.398 -1.270 3.052 1.00 94.25 88 ARG A O 1
ATOM 737 N N . HIS A 1 89 ? -13.017 -2.715 2.021 1.00 95.62 89 HIS A N 1
ATOM 738 C CA . HIS A 1 89 ? -13.752 -3.920 2.424 1.00 95.62 89 HIS A CA 1
ATOM 739 C C . HIS A 1 89 ? -13.237 -4.535 3.735 1.00 95.62 89 HIS A C 1
ATOM 741 O O . HIS A 1 89 ? -14.031 -5.076 4.507 1.00 95.62 89 HIS A O 1
ATOM 747 N N . CYS A 1 90 ? -11.947 -4.392 4.036 1.00 96.88 90 CYS A N 1
ATOM 748 C CA . CYS A 1 90 ? -11.290 -4.959 5.212 1.00 96.88 90 CYS A CA 1
ATOM 749 C C . CYS A 1 90 ? -11.055 -3.877 6.275 1.00 96.88 90 CYS A C 1
ATOM 751 O O . CYS A 1 90 ? -9.945 -3.390 6.457 1.00 96.88 90 CYS A O 1
ATOM 753 N N . LEU A 1 91 ? -12.093 -3.488 7.021 1.00 95.69 91 LEU A N 1
ATOM 754 C CA . LEU A 1 91 ? -12.019 -2.359 7.972 1.00 95.69 91 LEU A CA 1
ATOM 755 C C . LEU A 1 91 ? -11.039 -2.561 9.142 1.00 95.69 91 LEU A C 1
ATOM 757 O O . LEU A 1 91 ? -10.742 -1.610 9.866 1.00 95.69 91 LEU A O 1
ATOM 761 N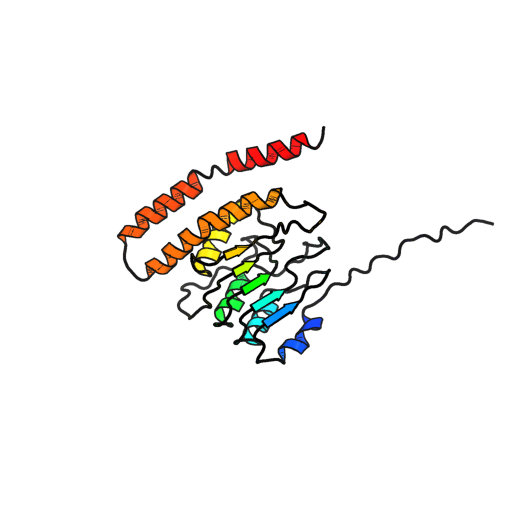 N . LYS A 1 92 ? -10.576 -3.795 9.357 1.00 97.12 92 LYS A N 1
ATOM 762 C CA . LYS A 1 92 ? -9.589 -4.150 10.382 1.00 97.12 92 LYS A CA 1
ATOM 763 C C . LYS A 1 92 ? -8.157 -4.164 9.856 1.00 97.12 92 LYS A C 1
ATOM 765 O O . LYS A 1 92 ? -7.258 -4.405 10.656 1.00 97.12 92 LYS A O 1
ATOM 770 N N . LEU A 1 93 ? -7.948 -3.907 8.564 1.00 98.0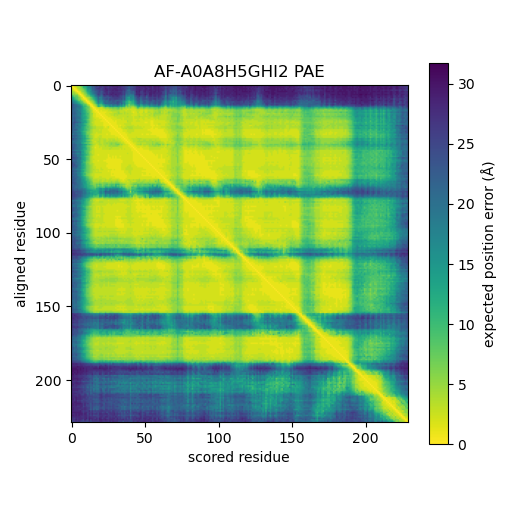0 93 LEU A N 1
ATOM 771 C CA . LEU A 1 93 ? -6.643 -3.990 7.925 1.00 98.00 93 LEU A CA 1
ATOM 772 C C . LEU A 1 93 ? -5.680 -2.961 8.525 1.00 98.00 93 LEU A C 1
ATOM 774 O O . LEU A 1 93 ? -5.950 -1.761 8.542 1.00 98.00 93 LEU A O 1
ATOM 778 N N . GLN A 1 94 ? -4.554 -3.453 9.025 1.00 97.62 94 GLN A N 1
ATOM 779 C CA . GLN A 1 94 ? -3.505 -2.671 9.674 1.00 97.62 94 GLN A CA 1
ATOM 780 C C . GLN A 1 94 ? -2.171 -2.798 8.945 1.00 97.62 94 GLN A C 1
ATOM 782 O O . GLN A 1 94 ? -1.444 -1.809 8.867 1.00 97.62 94 GLN A O 1
ATOM 787 N N . LYS A 1 95 ? -1.865 -3.972 8.385 1.00 98.00 95 LYS A N 1
ATOM 788 C CA . LYS A 1 95 ? -0.648 -4.212 7.606 1.00 98.00 95 LYS A CA 1
ATOM 789 C C . LYS A 1 95 ? -1.009 -4.739 6.222 1.00 98.00 95 LYS A C 1
ATOM 791 O O . LYS A 1 95 ? -1.733 -5.726 6.104 1.00 98.00 95 LYS A O 1
ATOM 796 N N . LEU A 1 96 ? -0.464 -4.102 5.195 1.00 97.50 96 LEU A N 1
ATOM 797 C CA . LEU A 1 96 ? -0.529 -4.563 3.815 1.00 97.50 96 LEU A CA 1
ATOM 798 C C . LEU A 1 96 ? 0.886 -4.610 3.250 1.00 97.50 96 LEU A C 1
ATOM 800 O O . LEU A 1 96 ? 1.596 -3.615 3.324 1.00 97.50 96 LEU A O 1
ATOM 804 N N . ALA A 1 97 ? 1.277 -5.750 2.697 1.00 95.38 97 ALA A N 1
ATOM 805 C CA . ALA A 1 97 ? 2.537 -5.950 2.003 1.00 95.38 97 ALA A CA 1
ATOM 806 C C . ALA A 1 97 ? 2.264 -6.573 0.630 1.00 95.38 97 ALA A C 1
ATOM 808 O O . ALA A 1 97 ? 1.792 -7.708 0.541 1.00 95.38 97 ALA A O 1
ATOM 809 N N . LEU A 1 98 ? 2.499 -5.812 -0.434 1.00 92.19 98 LEU A N 1
ATOM 810 C CA . LEU A 1 98 ? 2.103 -6.170 -1.794 1.00 92.19 98 LEU A CA 1
ATOM 811 C C . LEU A 1 98 ? 2.983 -5.433 -2.802 1.00 92.19 98 LEU A C 1
ATOM 813 O O . LEU A 1 98 ? 3.304 -4.265 -2.597 1.00 92.19 98 LEU A O 1
ATOM 817 N N . CYS A 1 99 ? 3.312 -6.096 -3.907 1.00 90.19 99 CYS A N 1
ATOM 818 C CA . CYS A 1 99 ? 3.905 -5.433 -5.060 1.00 90.19 99 CYS A CA 1
ATOM 819 C C . CYS A 1 99 ? 2.831 -5.122 -6.111 1.00 90.19 99 CYS A C 1
ATOM 821 O O . CYS A 1 99 ? 1.974 -5.964 -6.380 1.00 90.19 99 CYS A O 1
ATOM 823 N N . PHE A 1 100 ? 2.857 -3.916 -6.669 1.00 90.62 100 PHE A N 1
ATOM 824 C CA . PHE A 1 100 ? 1.896 -3.448 -7.662 1.00 90.62 100 PHE A CA 1
ATOM 825 C C . PHE A 1 100 ? 2.538 -2.437 -8.613 1.00 90.62 100 PHE A C 1
ATOM 827 O O . PHE A 1 100 ? 3.543 -1.790 -8.302 1.00 90.62 100 PHE A O 1
ATOM 834 N N . ASP A 1 101 ? 1.884 -2.245 -9.750 1.00 90.44 101 ASP A N 1
ATOM 835 C CA . ASP A 1 101 ? 2.228 -1.226 -10.718 1.00 90.44 101 ASP A CA 1
ATOM 836 C C . ASP A 1 101 ? 1.920 0.169 -10.160 1.00 90.44 101 ASP A C 1
ATOM 838 O O . ASP A 1 101 ? 0.806 0.466 -9.713 1.00 90.44 101 ASP A O 1
ATOM 842 N N . THR A 1 102 ? 2.931 1.033 -10.182 1.00 91.00 102 THR A N 1
ATOM 843 C CA . THR A 1 102 ? 2.833 2.416 -9.706 1.00 91.00 102 THR A CA 1
ATOM 844 C C . THR A 1 102 ? 2.573 3.417 -10.830 1.00 91.00 102 THR A C 1
ATOM 846 O O . THR A 1 102 ? 2.480 4.615 -10.560 1.00 91.00 102 THR A O 1
ATOM 849 N N . ARG A 1 103 ? 2.436 2.960 -12.082 1.00 91.19 103 ARG A N 1
ATOM 850 C CA . ARG A 1 103 ? 2.126 3.835 -13.213 1.00 91.19 103 ARG A CA 1
ATOM 851 C C . ARG A 1 103 ? 0.744 4.447 -13.040 1.00 91.19 103 ARG A C 1
ATOM 853 O O . ARG A 1 103 ? -0.279 3.753 -13.002 1.00 91.19 103 ARG A O 1
ATOM 860 N N . LEU A 1 104 ? 0.687 5.774 -12.990 1.00 88.38 104 LEU A N 1
ATOM 861 C CA . LEU A 1 104 ? -0.584 6.486 -12.826 1.00 88.38 104 LEU A CA 1
ATOM 862 C C . LEU A 1 104 ? -1.491 6.354 -14.053 1.00 88.38 104 LEU A C 1
ATOM 864 O O . LEU A 1 104 ? -2.706 6.451 -13.911 1.00 88.38 104 LEU A O 1
ATOM 868 N N . SER A 1 105 ? -0.925 6.100 -15.238 1.00 88.19 105 SER A N 1
ATOM 869 C CA . SER A 1 105 ? -1.700 5.842 -16.460 1.00 88.19 105 SER A CA 1
ATOM 870 C C . SER A 1 105 ? -2.549 4.576 -16.374 1.00 88.19 105 SER A C 1
ATOM 872 O O . SER A 1 105 ? -3.614 4.521 -16.984 1.00 88.19 105 SER A O 1
ATOM 874 N N . GLU A 1 106 ? -2.082 3.582 -15.618 1.00 86.62 106 GLU A N 1
ATOM 875 C CA . GLU A 1 106 ? -2.759 2.295 -15.448 1.00 86.62 106 GLU A CA 1
ATOM 876 C C . GLU A 1 106 ? -3.691 2.296 -14.232 1.00 86.62 106 GLU A C 1
ATOM 878 O O . GLU A 1 106 ? -4.621 1.498 -14.169 1.00 86.62 106 GLU A O 1
ATOM 883 N N . THR A 1 107 ? -3.480 3.208 -13.275 1.00 86.81 107 THR A N 1
ATOM 884 C CA . THR A 1 107 ? -4.267 3.280 -12.039 1.00 86.81 107 THR A CA 1
ATOM 885 C C . THR A 1 107 ? -5.596 4.014 -12.274 1.00 86.81 107 THR A C 1
ATOM 887 O O . THR A 1 107 ? -5.595 5.213 -12.575 1.00 86.81 107 THR A O 1
ATOM 890 N N . PRO A 1 108 ? -6.760 3.362 -12.080 1.00 87.69 108 PRO A N 1
ATOM 891 C CA . PRO A 1 108 ? -8.049 4.037 -12.164 1.00 87.69 108 PRO A CA 1
ATOM 892 C C . PRO A 1 108 ? -8.186 5.172 -11.132 1.00 87.69 108 PRO A C 1
ATOM 894 O O . PRO A 1 108 ? -7.678 5.066 -10.011 1.00 87.69 108 PRO A O 1
ATOM 897 N N . PRO A 1 109 ? -8.922 6.252 -11.451 1.00 84.00 109 PRO A N 1
ATOM 898 C CA . PRO A 1 109 ? -9.163 7.323 -10.494 1.00 84.00 109 PRO A CA 1
ATOM 899 C C . PRO A 1 109 ? -9.981 6.816 -9.299 1.00 84.00 109 PRO A C 1
ATOM 901 O O . PRO A 1 109 ? -10.979 6.109 -9.461 1.00 84.00 109 PRO A O 1
ATOM 904 N N . LEU A 1 110 ? -9.589 7.226 -8.089 1.00 83.75 110 LEU A N 1
ATOM 905 C CA . LEU A 1 110 ? -10.323 6.879 -6.874 1.00 83.75 110 LEU A CA 1
ATOM 906 C C . LEU A 1 110 ? -11.729 7.505 -6.882 1.00 83.75 110 LEU A C 1
ATOM 908 O O . LEU A 1 110 ? -11.885 8.679 -7.236 1.00 83.75 110 LEU A O 1
ATOM 912 N N . PRO A 1 111 ? -12.765 6.766 -6.447 1.00 78.88 111 PRO A N 1
ATOM 913 C CA . PRO A 1 111 ? -14.102 7.322 -6.318 1.00 78.88 111 PRO A CA 1
ATOM 914 C C . PRO A 1 111 ? -14.142 8.321 -5.152 1.00 78.88 111 PRO A C 1
ATOM 916 O O . PRO A 1 111 ? -14.103 7.942 -3.980 1.00 78.88 111 PRO A O 1
ATOM 919 N N . LEU A 1 112 ? -14.223 9.612 -5.479 1.00 70.94 112 LEU A N 1
ATOM 920 C CA . LEU A 1 112 ? -14.371 10.704 -4.515 1.00 70.94 112 LEU A CA 1
ATOM 921 C C . LEU A 1 112 ? -15.853 11.078 -4.302 1.00 70.94 112 LEU A C 1
ATOM 923 O O . LEU A 1 112 ? -16.626 11.076 -5.262 1.00 70.94 112 LEU A O 1
ATOM 927 N N . PRO A 1 113 ? -16.256 11.477 -3.079 1.00 68.38 113 PRO A N 1
ATOM 928 C CA . PRO A 1 113 ? -15.441 11.532 -1.866 1.00 68.38 113 PRO A CA 1
ATOM 929 C C . PRO A 1 113 ? -15.312 10.149 -1.201 1.00 68.38 113 PRO A C 1
ATOM 931 O O . PRO A 1 113 ? -16.239 9.339 -1.240 1.00 68.38 113 PRO A O 1
ATOM 934 N N . LEU A 1 114 ? -14.188 9.898 -0.520 1.00 70.06 114 LEU A N 1
ATOM 935 C CA . LEU A 1 114 ? -13.973 8.708 0.318 1.00 70.06 114 LEU A CA 1
ATOM 936 C C . LEU A 1 114 ? -14.811 8.799 1.614 1.00 70.06 114 LEU A C 1
ATOM 938 O O . LEU A 1 114 ? -14.295 8.773 2.725 1.00 70.06 114 LEU A O 1
ATOM 942 N N . THR A 1 115 ? -16.129 8.975 1.496 1.00 58.75 115 THR A N 1
ATOM 943 C CA . THR A 1 115 ? -17.055 9.188 2.626 1.00 58.75 115 THR A CA 1
ATOM 944 C C . THR A 1 115 ? -17.394 7.915 3.396 1.00 58.75 115 THR A C 1
ATOM 946 O O . THR A 1 115 ? -18.061 7.978 4.426 1.00 58.75 115 THR A O 1
ATOM 949 N N . SER A 1 116 ? -16.985 6.743 2.910 1.00 61.12 116 SER A N 1
ATOM 950 C CA . SER A 1 116 ? -17.169 5.475 3.619 1.00 61.12 116 SER A CA 1
ATOM 951 C C . SER A 1 116 ? -16.050 5.245 4.629 1.00 61.12 116 SER A C 1
ATOM 953 O O . SER A 1 116 ? -14.905 5.597 4.358 1.00 61.12 116 SER A O 1
ATOM 955 N N . LYS A 1 117 ? -16.369 4.588 5.755 1.00 79.06 117 LYS A N 1
ATOM 956 C CA . LYS A 1 117 ? -15.362 4.024 6.666 1.00 79.06 117 LYS A CA 1
ATOM 957 C C . LYS A 1 117 ? -14.333 3.241 5.845 1.00 79.06 117 LYS A C 1
ATOM 959 O O . LYS A 1 117 ? -14.722 2.357 5.088 1.00 79.06 117 LYS A O 1
ATOM 964 N N . HIS A 1 118 ? -13.068 3.598 5.994 1.00 85.25 118 HIS A N 1
ATOM 965 C CA . HIS A 1 118 ? -11.918 2.910 5.423 1.00 85.25 118 HIS A CA 1
ATOM 966 C C . HIS A 1 118 ? -11.021 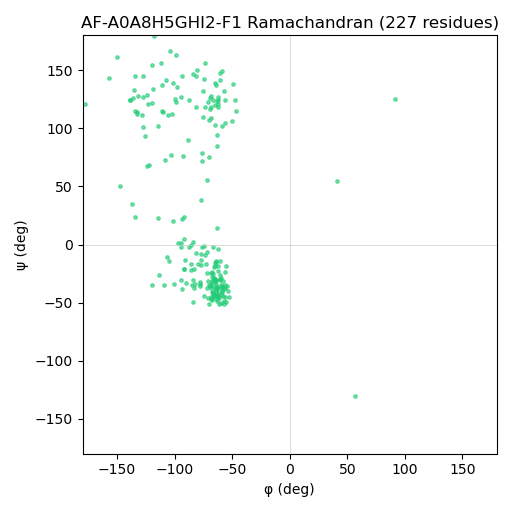2.442 6.569 1.00 85.25 118 HIS A C 1
ATOM 968 O O . HIS A 1 118 ? -11.081 2.986 7.678 1.00 85.25 118 HIS A O 1
ATOM 974 N N . ALA A 1 119 ? -10.243 1.398 6.316 1.00 88.81 119 ALA A N 1
ATOM 975 C CA . ALA A 1 119 ? -9.265 0.892 7.261 1.00 88.81 119 ALA A CA 1
ATOM 976 C C . ALA A 1 119 ? -8.213 1.964 7.587 1.00 88.81 119 ALA A C 1
ATOM 978 O O . ALA A 1 119 ? -7.782 2.713 6.711 1.00 88.81 119 ALA A O 1
ATOM 979 N N . ASP A 1 120 ? -7.783 2.025 8.846 1.00 90.50 120 ASP A N 1
ATOM 980 C CA . ASP A 1 120 ? -6.707 2.920 9.280 1.00 90.50 120 ASP A CA 1
ATOM 981 C C . ASP A 1 120 ? -5.371 2.173 9.210 1.00 90.50 120 ASP A C 1
ATOM 983 O O . ASP A 1 120 ? -4.848 1.698 10.224 1.00 90.50 120 ASP A O 1
ATOM 987 N N . LEU A 1 121 ? -4.866 2.026 7.980 1.00 95.25 121 LEU A N 1
ATOM 988 C CA . LEU A 1 121 ? -3.641 1.287 7.694 1.00 95.25 121 LEU A CA 1
ATOM 989 C C . LEU A 1 121 ? -2.464 1.864 8.498 1.00 95.25 121 LEU A C 1
ATOM 991 O O . LEU A 1 121 ? -2.265 3.082 8.566 1.00 95.25 121 LEU A O 1
ATOM 995 N N . LYS A 1 122 ? -1.708 0.972 9.141 1.00 96.50 122 LYS A N 1
ATOM 996 C CA . LYS A 1 122 ? -0.541 1.298 9.970 1.00 96.50 122 LYS A CA 1
ATOM 997 C C . LYS A 1 122 ? 0.760 1.075 9.233 1.00 96.50 122 LYS A C 1
ATOM 999 O O . LYS A 1 122 ? 1.707 1.808 9.485 1.00 96.50 122 LYS A O 1
ATOM 1004 N N . ILE A 1 123 ? 0.813 0.073 8.364 1.00 96.81 123 ILE A N 1
ATOM 1005 C CA . ILE A 1 123 ? 1.988 -0.245 7.561 1.00 96.81 123 ILE A CA 1
ATOM 1006 C C . ILE A 1 123 ? 1.526 -0.596 6.149 1.00 96.81 123 ILE A C 1
ATOM 1008 O O . ILE A 1 123 ? 0.723 -1.515 5.970 1.00 96.81 123 ILE A O 1
ATOM 1012 N N . LEU A 1 124 ? 2.071 0.116 5.169 1.00 96.56 124 LEU A N 1
ATOM 1013 C CA . LEU A 1 124 ? 2.055 -0.255 3.763 1.00 96.56 124 LEU A CA 1
ATOM 1014 C C . LEU A 1 124 ? 3.482 -0.608 3.350 1.00 96.56 124 LEU A C 1
ATOM 1016 O O . LEU A 1 124 ? 4.355 0.252 3.361 1.00 96.56 124 LEU A O 1
ATOM 1020 N N . ASP A 1 125 ? 3.716 -1.863 3.002 1.00 95.19 125 ASP A N 1
ATOM 1021 C CA . ASP A 1 125 ? 4.946 -2.323 2.373 1.00 95.19 125 ASP A CA 1
ATOM 1022 C C . ASP A 1 125 ? 4.679 -2.522 0.880 1.00 95.19 125 ASP A C 1
ATOM 1024 O O . ASP A 1 125 ? 3.894 -3.383 0.484 1.00 95.19 125 ASP A O 1
ATOM 1028 N N . VAL A 1 126 ? 5.298 -1.686 0.053 1.00 92.88 126 VAL A N 1
ATOM 1029 C CA . VAL A 1 126 ? 5.151 -1.742 -1.409 1.00 92.88 126 VAL A CA 1
ATOM 1030 C C . VAL A 1 126 ? 6.094 -2.767 -2.037 1.00 92.88 126 VAL A C 1
ATOM 1032 O O . VAL A 1 126 ? 6.145 -2.890 -3.259 1.00 92.88 126 VAL A O 1
ATOM 1035 N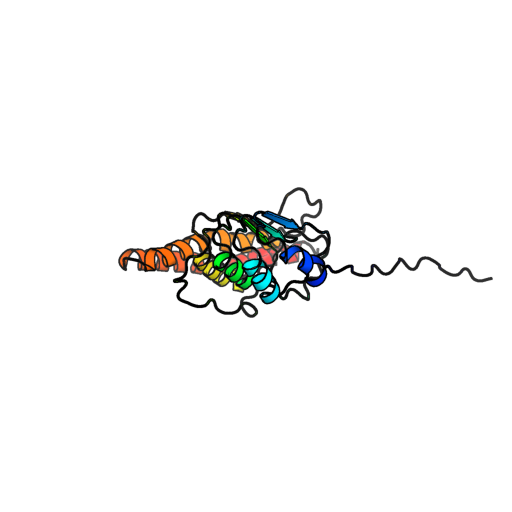 N . GLY A 1 127 ? 6.871 -3.493 -1.228 1.00 90.06 127 GLY A N 1
ATOM 1036 C CA . GLY A 1 127 ? 7.782 -4.523 -1.696 1.00 90.06 127 GLY A CA 1
ATOM 1037 C C . GLY A 1 127 ? 8.781 -3.990 -2.719 1.00 90.06 127 GLY A C 1
ATOM 1038 O O . GLY A 1 127 ? 9.425 -2.959 -2.518 1.00 90.06 127 GLY A O 1
ATOM 1039 N N . GLU A 1 128 ? 8.887 -4.703 -3.835 1.00 87.25 128 GLU A N 1
ATOM 1040 C CA . GLU A 1 128 ? 9.736 -4.378 -4.988 1.00 87.25 128 GLU A CA 1
ATOM 1041 C C . GLU A 1 128 ? 9.012 -3.537 -6.058 1.00 87.25 128 GLU A C 1
ATOM 1043 O O . GLU A 1 128 ? 9.370 -3.581 -7.236 1.00 87.25 128 GLU A O 1
ATOM 1048 N N . SER A 1 129 ? 7.962 -2.795 -5.687 1.00 88.69 129 SER A N 1
ATOM 1049 C CA . SER A 1 129 ? 7.222 -1.970 -6.650 1.00 88.69 129 SER A CA 1
ATOM 1050 C C . SER A 1 129 ? 8.140 -0.901 -7.238 1.00 88.69 129 SER A C 1
ATOM 1052 O O . SER A 1 129 ? 8.706 -0.066 -6.521 1.00 88.69 129 SER A O 1
ATOM 1054 N N . LYS A 1 130 ? 8.287 -0.919 -8.563 1.00 88.25 130 LYS A N 1
ATOM 1055 C CA . LYS A 1 130 ? 9.073 0.079 -9.290 1.00 88.25 130 LYS A CA 1
ATOM 1056 C C . LYS A 1 130 ? 8.278 1.367 -9.350 1.00 88.25 130 LYS A C 1
ATOM 1058 O O . LYS A 1 130 ? 7.108 1.327 -9.708 1.00 88.25 130 LYS A O 1
ATOM 1063 N N . LEU A 1 131 ? 8.918 2.484 -9.019 1.00 89.44 131 LEU A N 1
ATOM 1064 C CA . LEU A 1 131 ? 8.321 3.812 -9.072 1.00 89.44 131 LEU A CA 1
ATOM 1065 C C . LEU A 1 131 ? 9.152 4.711 -9.974 1.00 89.44 131 LEU A C 1
ATOM 1067 O O . LEU A 1 131 ? 10.337 4.921 -9.720 1.00 89.44 131 LEU A O 1
ATOM 1071 N N . VAL A 1 132 ? 8.516 5.234 -11.019 1.00 89.06 132 VAL A N 1
ATOM 1072 C CA . VAL A 1 132 ? 9.122 6.241 -11.890 1.00 89.06 132 VAL A CA 1
ATOM 1073 C C . VAL A 1 132 ? 9.000 7.620 -11.249 1.00 89.06 132 VAL A C 1
ATOM 1075 O O . VAL A 1 132 ? 8.030 7.925 -10.549 1.00 89.06 132 VAL A O 1
ATOM 1078 N N . THR A 1 133 ? 10.013 8.453 -11.461 1.00 87.56 133 THR A N 1
ATOM 1079 C CA . THR A 1 133 ? 10.149 9.759 -10.807 1.00 87.56 133 THR A CA 1
ATOM 1080 C C . THR A 1 133 ? 8.963 10.681 -11.086 1.00 87.56 133 THR A C 1
ATOM 1082 O O . THR A 1 133 ? 8.529 11.417 -10.199 1.00 87.56 133 THR A O 1
ATOM 1085 N N . GLU A 1 134 ? 8.410 10.621 -12.296 1.00 88.94 134 GLU A N 1
ATOM 1086 C CA . GLU A 1 134 ? 7.311 11.473 -12.755 1.00 88.94 134 GLU A CA 1
ATOM 1087 C C . GLU A 1 134 ? 5.999 11.187 -12.011 1.00 88.94 134 GLU A C 1
ATOM 1089 O O . GLU A 1 134 ? 5.215 12.105 -11.764 1.00 88.94 134 GLU A O 1
ATOM 1094 N N . ASP A 1 135 ? 5.786 9.934 -11.601 1.00 91.19 135 ASP A N 1
ATOM 1095 C CA . ASP A 1 135 ? 4.556 9.486 -10.945 1.00 91.19 135 ASP A CA 1
ATOM 1096 C C . ASP A 1 135 ? 4.619 9.601 -9.415 1.00 91.19 135 ASP A C 1
ATOM 1098 O O . ASP A 1 135 ? 3.583 9.570 -8.743 1.00 91.19 135 ASP A O 1
ATOM 1102 N N . ALA A 1 136 ? 5.808 9.806 -8.836 1.00 91.00 136 ALA A N 1
ATOM 1103 C CA . ALA A 1 136 ? 5.996 9.887 -7.387 1.00 91.00 136 ALA A CA 1
ATOM 1104 C C . ALA A 1 136 ? 5.068 10.903 -6.683 1.00 91.00 136 ALA A C 1
ATOM 1106 O O . ALA A 1 136 ? 4.458 10.535 -5.673 1.00 91.00 136 ALA A O 1
ATOM 1107 N N . PRO A 1 137 ? 4.867 12.143 -7.181 1.00 89.69 137 PRO A N 1
ATOM 1108 C CA . PRO A 1 137 ? 3.938 13.082 -6.550 1.00 89.69 137 PRO A CA 1
ATOM 1109 C C . PRO A 1 137 ? 2.481 12.604 -6.593 1.00 89.69 137 PRO A C 1
ATOM 1111 O O . PRO A 1 137 ? 1.746 12.765 -5.617 1.00 89.69 137 PRO A O 1
ATOM 1114 N N . GLY A 1 138 ? 2.053 11.991 -7.701 1.00 90.69 138 GLY A N 1
ATOM 1115 C CA . GLY A 1 138 ? 0.688 11.485 -7.838 1.00 90.69 138 GLY A CA 1
ATOM 1116 C C . GLY A 1 138 ? 0.440 10.243 -6.982 1.00 90.69 138 GLY A C 1
ATOM 1117 O O . GLY A 1 138 ? -0.609 10.146 -6.344 1.00 90.69 138 GLY A O 1
ATOM 1118 N N . ILE A 1 139 ? 1.429 9.355 -6.858 1.00 93.88 139 ILE A N 1
ATOM 1119 C CA . ILE A 1 139 ? 1.384 8.216 -5.931 1.00 93.88 139 ILE A CA 1
ATOM 1120 C C . ILE A 1 139 ? 1.338 8.696 -4.480 1.00 93.88 139 ILE A C 1
ATOM 1122 O O . ILE A 1 139 ? 0.502 8.226 -3.707 1.00 93.88 139 ILE A O 1
ATOM 1126 N N . ALA A 1 140 ? 2.146 9.692 -4.110 1.00 93.81 140 ALA A N 1
ATOM 1127 C CA . ALA A 1 140 ? 2.072 10.315 -2.789 1.00 93.81 140 ALA A CA 1
ATOM 1128 C C . ALA A 1 140 ? 0.687 10.920 -2.513 1.00 93.81 140 ALA A C 1
ATOM 1130 O O . ALA A 1 140 ? 0.156 10.778 -1.412 1.00 93.81 140 ALA A O 1
ATOM 1131 N N . ASN A 1 141 ? 0.071 11.553 -3.511 1.00 91.44 141 ASN A N 1
ATOM 1132 C CA . ASN A 1 141 ? -1.275 12.098 -3.388 1.00 91.44 141 ASN A CA 1
ATOM 1133 C C . ASN A 1 141 ? -2.339 11.004 -3.194 1.00 91.44 141 ASN A C 1
ATOM 1135 O O . ASN A 1 141 ? -3.202 11.133 -2.325 1.00 91.44 141 ASN A O 1
ATOM 1139 N N . LEU A 1 142 ? -2.273 9.911 -3.961 1.00 91.62 142 LEU A N 1
ATOM 1140 C CA . LEU A 1 142 ? -3.177 8.766 -3.804 1.00 91.62 142 LEU A CA 1
ATOM 1141 C C . LEU A 1 142 ? -3.019 8.112 -2.426 1.00 91.62 142 LEU A C 1
ATOM 1143 O O . LEU A 1 142 ? -4.010 7.858 -1.743 1.00 91.62 142 LEU A O 1
ATOM 1147 N N . LEU A 1 143 ? -1.784 7.905 -1.968 1.00 93.25 143 LEU A N 1
ATOM 1148 C CA . LEU A 1 143 ? -1.512 7.381 -0.629 1.00 93.25 143 LEU A CA 1
ATOM 1149 C C . LEU A 1 143 ? -1.994 8.327 0.470 1.00 93.25 143 LEU A C 1
ATOM 1151 O O . LEU A 1 143 ? -2.527 7.862 1.472 1.00 93.25 143 LEU A O 1
ATOM 1155 N N . GLY A 1 144 ? -1.888 9.642 0.278 1.00 91.69 144 GLY A N 1
ATOM 1156 C CA . GLY A 1 144 ? -2.459 10.626 1.196 1.00 91.69 144 GLY A CA 1
ATOM 1157 C C . GLY A 1 144 ? -3.978 10.512 1.343 1.00 91.69 144 GLY A C 1
ATOM 1158 O O . GLY A 1 144 ? -4.510 10.791 2.413 1.00 91.69 144 GLY A O 1
ATOM 1159 N N . GLN A 1 145 ? -4.683 10.069 0.300 1.00 89.31 145 GLN A N 1
ATOM 1160 C CA . GLN A 1 145 ? -6.130 9.835 0.357 1.00 89.31 145 GLN A CA 1
ATOM 1161 C C . GLN A 1 145 ? -6.486 8.527 1.072 1.00 89.31 145 GLN A C 1
ATOM 1163 O O . GLN A 1 145 ? -7.504 8.467 1.758 1.00 89.31 145 GLN A O 1
ATOM 1168 N N . LEU A 1 146 ? -5.669 7.483 0.904 1.00 90.31 146 LEU A N 1
ATOM 1169 C CA . LEU A 1 146 ? -5.955 6.138 1.417 1.00 90.31 146 LEU A CA 1
ATOM 1170 C C . LEU A 1 146 ? -5.409 5.892 2.829 1.00 90.31 146 LEU A C 1
ATOM 1172 O O . LEU A 1 146 ? -6.005 5.144 3.601 1.00 90.31 146 LEU A O 1
ATOM 1176 N N . CYS A 1 147 ? -4.277 6.503 3.170 1.00 92.25 147 CYS A N 1
ATOM 1177 C CA . CYS A 1 147 ? -3.523 6.219 4.387 1.00 92.25 147 CYS A CA 1
ATOM 1178 C C . CYS A 1 147 ? -3.562 7.386 5.380 1.00 92.25 147 CYS A C 1
ATOM 1180 O O . CYS A 1 147 ? -3.749 8.555 5.031 1.00 92.25 147 CYS A O 1
ATOM 1182 N N . SER A 1 148 ? -3.353 7.067 6.658 1.00 91.31 148 SER A N 1
ATOM 1183 C CA . SER A 1 148 ? -3.102 8.078 7.689 1.00 91.31 148 SER A CA 1
ATOM 1184 C C . SER A 1 148 ? -1.700 8.671 7.564 1.00 91.31 148 SER A C 1
ATOM 1186 O O . SER A 1 148 ? -0.789 8.012 7.073 1.00 91.31 148 SER A O 1
ATOM 1188 N N . ALA A 1 149 ? -1.502 9.887 8.078 1.00 91.81 149 ALA A N 1
ATOM 1189 C CA . ALA A 1 149 ? -0.177 10.500 8.157 1.00 91.81 149 ALA A CA 1
ATOM 1190 C C . ALA A 1 149 ? 0.809 9.709 9.043 1.00 91.81 149 ALA A C 1
ATOM 1192 O O . ALA A 1 149 ? 2.015 9.902 8.919 1.00 91.81 149 ALA A O 1
ATOM 1193 N N . ASP A 1 150 ? 0.294 8.830 9.911 1.00 93.38 150 ASP A N 1
ATOM 1194 C CA . ASP A 1 150 ? 1.078 7.959 10.791 1.00 93.38 150 ASP A CA 1
ATOM 1195 C C . ASP A 1 150 ? 1.319 6.566 10.179 1.00 93.38 150 ASP A C 1
ATOM 1197 O O . ASP A 1 150 ? 1.912 5.702 10.826 1.00 93.38 150 ASP A O 1
ATOM 1201 N N . CYS A 1 151 ? 0.841 6.312 8.954 1.00 95.69 151 CYS A N 1
ATOM 1202 C CA . CYS A 1 151 ? 1.088 5.056 8.257 1.00 95.69 151 CYS A CA 1
ATOM 1203 C C . CYS A 1 151 ? 2.582 4.936 7.932 1.00 95.69 151 CYS A C 1
ATOM 1205 O O . CYS A 1 151 ? 3.165 5.800 7.282 1.00 95.69 151 CYS A O 1
ATOM 1207 N N . GLY A 1 152 ? 3.219 3.851 8.360 1.00 95.69 152 GLY A N 1
ATOM 1208 C CA . GLY A 1 152 ? 4.558 3.503 7.906 1.00 95.69 152 GLY A CA 1
ATOM 1209 C C . GLY A 1 152 ? 4.511 3.098 6.438 1.00 95.69 152 GLY A C 1
ATOM 1210 O O . GLY A 1 152 ? 3.708 2.243 6.070 1.00 95.69 152 GLY A O 1
ATOM 1211 N N . LEU A 1 153 ? 5.355 3.708 5.609 1.00 94.94 153 LEU A N 1
ATOM 1212 C CA . LEU A 1 153 ? 5.568 3.287 4.229 1.00 94.94 153 LEU A CA 1
ATOM 1213 C C . LEU A 1 153 ? 6.929 2.599 4.144 1.00 94.94 153 LEU A C 1
ATOM 1215 O O . LEU A 1 153 ? 7.968 3.245 4.297 1.00 94.94 153 LEU A O 1
ATOM 1219 N N . ASN A 1 154 ? 6.901 1.292 3.916 1.00 92.75 154 ASN A N 1
ATOM 1220 C CA . ASN A 1 154 ? 8.076 0.470 3.700 1.00 92.75 154 ASN A CA 1
ATOM 1221 C C . ASN A 1 154 ? 8.216 0.205 2.205 1.00 92.75 154 ASN A C 1
ATOM 1223 O O . ASN A 1 154 ? 7.241 -0.062 1.511 1.00 92.75 154 ASN A O 1
ATOM 1227 N N . PHE A 1 155 ? 9.443 0.271 1.725 1.00 87.62 155 PHE A N 1
ATOM 1228 C CA . PHE A 1 155 ? 9.843 -0.162 0.397 1.00 87.62 155 PHE A CA 1
ATOM 1229 C C . PHE A 1 155 ? 11.146 -0.916 0.619 1.00 87.62 155 PHE A C 1
ATOM 1231 O O . PHE A 1 155 ? 12.042 -0.439 1.327 1.00 87.62 155 PHE A O 1
ATOM 1238 N N . THR A 1 156 ? 11.217 -2.155 0.149 1.00 69.06 156 THR A N 1
ATOM 1239 C CA . THR A 1 156 ? 12.344 -3.007 0.507 1.00 69.06 156 THR A CA 1
ATOM 1240 C C . THR A 1 156 ? 13.633 -2.557 -0.160 1.00 69.06 156 THR A C 1
ATOM 1242 O O . THR A 1 156 ? 13.771 -2.589 -1.375 1.00 69.06 156 THR A O 1
ATOM 1245 N N . SER A 1 157 ? 14.624 -2.288 0.687 1.00 52.41 157 SER A N 1
ATOM 1246 C CA . SER A 1 157 ? 15.979 -2.811 0.528 1.00 52.41 157 SER A CA 1
ATOM 1247 C C . SER A 1 157 ? 16.318 -3.592 1.800 1.00 52.41 157 SER A C 1
ATOM 1249 O O . SER A 1 157 ? 17.069 -3.114 2.653 1.00 52.41 157 SER A O 1
ATOM 1251 N N . ASP A 1 158 ? 15.667 -4.732 2.036 1.00 51.09 158 ASP A N 1
ATOM 1252 C CA . ASP A 1 158 ? 16.033 -5.526 3.210 1.00 51.09 158 ASP A CA 1
ATOM 1253 C C . ASP A 1 158 ? 17.436 -6.103 2.969 1.00 51.09 158 ASP A C 1
ATOM 1255 O O . ASP A 1 158 ? 17.655 -6.872 2.032 1.00 51.09 158 ASP A O 1
ATOM 1259 N N . GLN A 1 159 ? 18.384 -5.698 3.818 1.00 45.19 159 GLN A N 1
ATOM 1260 C CA . GLN A 1 159 ? 19.847 -5.866 3.730 1.00 45.19 159 GLN A CA 1
ATOM 1261 C C . GLN A 1 159 ? 20.348 -7.328 3.752 1.00 45.19 159 GLN A C 1
ATOM 1263 O O . GLN A 1 159 ? 21.520 -7.592 4.012 1.00 45.19 159 GLN A O 1
ATOM 1268 N N . THR A 1 160 ? 19.461 -8.302 3.552 1.00 45.91 160 THR A N 1
ATOM 1269 C CA . THR A 1 160 ? 19.775 -9.740 3.567 1.00 45.91 160 THR A CA 1
ATOM 1270 C C . THR A 1 160 ? 19.804 -10.358 2.175 1.00 45.91 160 THR A C 1
ATOM 1272 O O . THR A 1 160 ? 20.342 -11.454 2.007 1.00 45.91 160 THR A O 1
ATOM 1275 N N . SER A 1 161 ? 19.283 -9.656 1.166 1.00 47.41 161 SER A N 1
ATOM 1276 C CA . SER A 1 161 ? 19.545 -9.989 -0.228 1.00 47.41 161 SER A CA 1
ATOM 1277 C C . SER A 1 161 ? 21.016 -9.698 -0.527 1.00 47.41 161 SER A C 1
ATOM 1279 O O . SER A 1 161 ? 21.456 -8.558 -0.453 1.00 47.41 161 SER A O 1
ATOM 1281 N N . VAL A 1 162 ? 21.780 -10.729 -0.898 1.00 50.47 162 VAL A N 1
ATOM 1282 C CA . VAL A 1 162 ? 23.173 -10.627 -1.390 1.00 50.47 162 VAL A CA 1
ATOM 1283 C C . VAL A 1 162 ? 23.260 -9.806 -2.698 1.00 50.47 162 VAL A C 1
ATOM 1285 O O . VAL A 1 162 ? 24.345 -9.536 -3.205 1.00 50.47 162 VAL A O 1
ATOM 1288 N N . TYR A 1 163 ? 22.115 -9.384 -3.234 1.00 54.47 163 TYR A N 1
ATOM 1289 C CA . TYR A 1 163 ? 21.955 -8.625 -4.460 1.00 54.47 163 TYR A CA 1
ATOM 1290 C C . TYR A 1 163 ? 21.390 -7.238 -4.121 1.00 54.47 163 TYR A C 1
ATOM 1292 O O . TYR A 1 163 ? 20.197 -7.083 -3.858 1.00 54.47 163 TYR A O 1
ATOM 1300 N N . ASP A 1 164 ? 22.275 -6.241 -4.115 1.00 54.47 164 ASP A N 1
ATOM 1301 C CA . ASP A 1 164 ? 22.036 -4.821 -3.798 1.00 54.47 164 ASP A CA 1
ATOM 1302 C C . ASP A 1 164 ? 21.358 -4.071 -4.974 1.00 54.47 164 ASP A C 1
ATOM 1304 O O . ASP A 1 164 ? 21.694 -2.943 -5.318 1.00 54.47 164 ASP A O 1
ATOM 1308 N N . PHE A 1 165 ? 20.421 -4.730 -5.663 1.00 53.28 165 PHE A N 1
ATOM 1309 C CA . PHE A 1 165 ? 19.985 -4.371 -7.022 1.00 53.28 165 PHE A CA 1
ATOM 1310 C C . PHE A 1 165 ? 19.079 -3.131 -7.137 1.00 53.28 165 PHE A C 1
ATOM 1312 O O . PHE A 1 165 ? 18.704 -2.756 -8.244 1.00 53.28 165 PHE A O 1
ATOM 1319 N N . HIS A 1 166 ? 18.714 -2.469 -6.033 1.00 62.41 166 HIS A N 1
ATOM 1320 C CA . HIS A 1 166 ? 17.710 -1.392 -6.060 1.00 62.41 166 HIS A CA 1
ATOM 1321 C C . HIS A 1 166 ? 18.078 -0.157 -5.223 1.00 62.41 166 HIS A C 1
ATOM 1323 O O . HIS A 1 166 ? 17.201 0.499 -4.658 1.00 62.41 166 HIS A O 1
ATOM 1329 N N . GLU A 1 167 ? 19.363 0.206 -5.143 1.00 65.94 167 GLU A N 1
ATOM 1330 C CA . GLU A 1 167 ? 19.778 1.521 -4.613 1.00 65.94 167 GLU A CA 1
ATOM 1331 C C . GLU A 1 167 ? 19.114 2.687 -5.374 1.00 65.94 167 GLU A C 1
ATOM 1333 O O . GLU A 1 167 ? 18.730 3.676 -4.753 1.00 65.94 167 GLU A O 1
ATOM 1338 N N . GLU A 1 168 ? 18.894 2.547 -6.685 1.00 67.19 168 GLU A N 1
ATOM 1339 C CA . GLU A 1 168 ? 18.327 3.582 -7.568 1.00 67.19 168 GLU A CA 1
ATOM 1340 C C . GLU A 1 168 ? 16.856 3.923 -7.293 1.00 67.19 168 GLU A C 1
ATOM 1342 O O . GLU A 1 168 ? 16.432 5.053 -7.528 1.00 67.19 168 GLU A O 1
ATOM 1347 N N . LEU A 1 169 ? 16.065 2.980 -6.768 1.00 68.81 169 LEU A N 1
ATOM 1348 C CA . LEU A 1 169 ? 14.639 3.203 -6.481 1.00 68.81 169 LEU A CA 1
ATOM 1349 C C . LEU A 1 169 ? 14.417 3.893 -5.128 1.00 68.81 169 LEU A C 1
ATOM 1351 O O . LEU A 1 169 ? 13.372 4.514 -4.905 1.00 68.81 169 LEU A O 1
ATOM 1355 N N . LYS A 1 170 ? 15.398 3.808 -4.218 1.00 79.12 170 LYS A N 1
ATOM 1356 C CA . LYS A 1 170 ? 15.297 4.371 -2.861 1.00 79.12 170 LYS A CA 1
ATOM 1357 C C . LYS A 1 170 ? 14.972 5.860 -2.850 1.00 79.12 170 LYS A C 1
ATOM 1359 O O . LYS A 1 170 ? 14.123 6.257 -2.049 1.00 79.12 170 LYS A O 1
ATOM 1364 N N . PRO A 1 171 ? 15.608 6.704 -3.678 1.00 84.75 171 PRO A N 1
ATOM 1365 C CA . PRO A 1 171 ? 15.377 8.131 -3.586 1.00 84.75 171 PRO A CA 1
ATOM 1366 C C . PRO A 1 171 ? 13.975 8.535 -4.038 1.00 84.75 171 PRO A C 1
ATOM 1368 O O . PRO A 1 171 ? 13.377 9.417 -3.423 1.00 84.75 171 PRO A O 1
ATOM 1371 N N . VAL A 1 172 ? 13.429 7.858 -5.056 1.00 89.06 172 VAL A N 1
ATOM 1372 C CA . VAL A 1 172 ? 12.083 8.134 -5.573 1.00 89.06 172 VAL A CA 1
ATOM 1373 C C . VAL A 1 172 ? 11.029 7.774 -4.524 1.00 89.06 172 VAL A C 1
ATOM 1375 O O . VAL A 1 172 ? 10.165 8.588 -4.205 1.00 89.06 172 VAL A O 1
ATOM 1378 N N . TRP A 1 173 ? 11.141 6.610 -3.882 1.00 91.62 173 TRP A N 1
ATOM 1379 C CA . TRP A 1 173 ? 10.254 6.258 -2.768 1.00 91.62 173 TRP A CA 1
ATOM 1380 C C . TRP A 1 173 ? 10.416 7.184 -1.557 1.00 91.62 173 TRP A C 1
ATOM 1382 O O . TRP A 1 173 ? 9.436 7.483 -0.871 1.00 91.62 173 TRP A O 1
ATOM 1392 N N . TYR A 1 174 ? 11.614 7.726 -1.324 1.00 89.75 174 TYR A N 1
ATOM 1393 C CA . TYR A 1 174 ? 11.840 8.727 -0.279 1.00 89.75 174 TYR A CA 1
ATOM 1394 C C . TYR A 1 174 ? 10.997 9.992 -0.484 1.00 89.75 174 TYR A C 1
ATOM 1396 O O . TYR A 1 174 ? 10.484 10.548 0.490 1.00 89.75 174 TYR A O 1
ATOM 1404 N N . VAL A 1 175 ? 10.804 10.420 -1.738 1.00 90.38 175 VAL A N 1
ATOM 1405 C CA . VAL A 1 175 ? 9.885 11.515 -2.095 1.00 90.38 175 VAL A CA 1
ATOM 1406 C C . VAL A 1 175 ? 8.484 11.220 -1.577 1.00 90.38 175 VAL A C 1
ATOM 1408 O O . VAL A 1 175 ? 7.872 12.051 -0.899 1.00 90.38 175 VAL A O 1
ATOM 1411 N N . VAL A 1 176 ? 7.995 10.012 -1.850 1.00 93.69 176 VAL A N 1
ATOM 1412 C CA . VAL A 1 176 ? 6.652 9.579 -1.467 1.00 93.69 176 VAL A CA 1
ATOM 1413 C C . VAL A 1 176 ? 6.514 9.551 0.049 1.00 93.69 176 VAL A C 1
ATOM 1415 O O . VAL A 1 176 ? 5.590 10.166 0.577 1.00 93.69 176 VAL A O 1
ATOM 1418 N N . VAL A 1 177 ? 7.470 8.941 0.760 1.00 93.81 177 VAL A N 1
ATOM 1419 C CA . VAL A 1 177 ? 7.499 8.883 2.236 1.00 93.81 177 VAL A CA 1
ATOM 1420 C C . VAL A 1 177 ? 7.405 10.269 2.866 1.00 93.81 177 VAL A C 1
ATOM 1422 O O . VAL A 1 177 ? 6.738 10.443 3.884 1.00 93.81 177 VAL A O 1
ATOM 1425 N N . LYS A 1 178 ? 8.083 11.266 2.290 1.00 91.75 178 LYS A N 1
ATOM 1426 C CA . LYS A 1 178 ? 8.075 12.634 2.824 1.00 91.75 178 LYS A CA 1
ATOM 1427 C C . LYS A 1 178 ? 6.802 13.397 2.483 1.00 91.75 178 LYS A C 1
ATOM 1429 O O . LYS A 1 178 ? 6.351 14.195 3.300 1.00 91.75 178 LYS A O 1
ATOM 1434 N N . THR A 1 179 ? 6.225 13.143 1.316 1.00 91.69 179 THR A N 1
ATOM 1435 C CA . THR A 1 179 ? 5.139 13.971 0.776 1.00 91.69 179 THR A CA 1
ATOM 1436 C C . THR A 1 179 ? 3.754 13.432 1.132 1.00 91.69 179 THR A C 1
ATOM 1438 O O . THR A 1 179 ? 2.862 14.210 1.471 1.00 91.69 179 THR A O 1
ATOM 1441 N N . PHE A 1 180 ? 3.545 12.111 1.127 1.00 94.31 180 PHE A N 1
ATOM 1442 C CA . PHE A 1 180 ? 2.214 11.532 1.360 1.00 94.31 180 PHE A CA 1
ATOM 1443 C C . PHE A 1 180 ? 1.582 11.907 2.723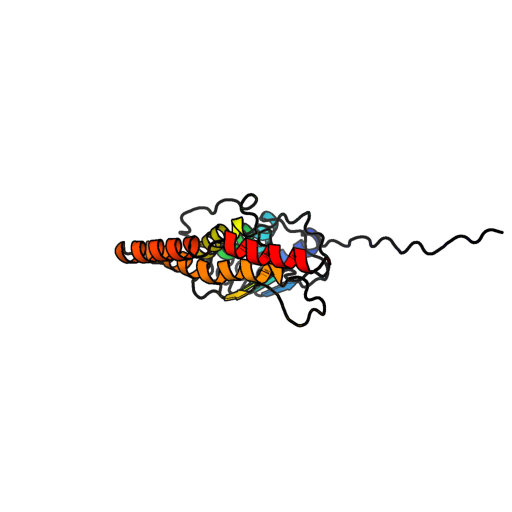 1.00 94.31 180 PHE A C 1
ATOM 1445 O O . PHE A 1 180 ? 0.370 12.152 2.756 1.00 94.31 180 PHE A O 1
ATOM 1452 N N . PRO A 1 181 ? 2.332 12.046 3.843 1.00 93.44 181 PRO A N 1
ATOM 1453 C CA . PRO A 1 181 ? 1.735 12.440 5.118 1.00 93.44 181 PRO A CA 1
ATOM 1454 C C . PRO A 1 181 ? 1.170 13.864 5.087 1.00 93.44 181 PRO A C 1
ATOM 1456 O O . PRO A 1 181 ? 0.208 14.162 5.796 1.00 93.44 181 PRO A O 1
ATOM 1459 N N . LEU A 1 182 ? 1.740 14.743 4.255 1.00 91.25 182 LEU A N 1
ATOM 1460 C CA . LEU A 1 182 ? 1.244 16.105 4.056 1.00 91.25 182 LEU A CA 1
ATOM 1461 C C . LEU A 1 182 ? -0.109 16.077 3.347 1.00 91.25 182 LEU A C 1
ATOM 1463 O O . LEU A 1 182 ? -1.064 16.677 3.839 1.00 91.25 182 LEU A O 1
ATOM 1467 N N . PHE A 1 183 ? -0.228 15.295 2.270 1.00 89.38 183 PHE A N 1
ATOM 1468 C CA . PHE A 1 183 ? -1.509 15.069 1.599 1.00 89.38 183 PHE A CA 1
ATOM 1469 C C . PHE A 1 183 ? -2.555 14.486 2.558 1.00 89.38 183 PHE A C 1
ATOM 1471 O O . PHE A 1 183 ? -3.675 14.989 2.621 1.00 89.38 183 PHE A O 1
ATOM 1478 N N . SER A 1 184 ? -2.190 13.497 3.380 1.00 89.25 184 SER A N 1
ATOM 1479 C CA . SER A 1 184 ? -3.110 12.909 4.367 1.00 89.25 184 SER A CA 1
ATOM 1480 C C . SER A 1 184 ? -3.649 13.933 5.365 1.00 89.25 184 SER A C 1
ATOM 1482 O O . SER A 1 184 ? -4.846 13.950 5.670 1.00 89.25 184 SER A O 1
ATOM 1484 N N . ARG A 1 185 ? -2.797 14.851 5.839 1.00 88.19 185 ARG A N 1
ATOM 1485 C CA . ARG A 1 185 ? -3.229 15.954 6.711 1.00 88.19 185 ARG A CA 1
ATOM 1486 C C . ARG A 1 185 ? -4.229 16.857 6.006 1.00 88.19 185 ARG A C 1
ATOM 1488 O O . ARG A 1 185 ? -5.265 17.142 6.595 1.00 88.19 185 ARG A O 1
ATOM 1495 N N . VAL A 1 186 ? -3.957 17.237 4.757 1.00 84.44 186 VAL A N 1
ATOM 1496 C CA . VAL A 1 186 ? -4.867 18.052 3.937 1.00 84.44 186 VAL A CA 1
ATOM 1497 C C . VAL A 1 186 ? -6.228 17.360 3.803 1.00 84.44 186 VAL A C 1
ATOM 1499 O O . VAL A 1 186 ? -7.253 17.949 4.136 1.00 84.44 186 VAL A O 1
ATOM 1502 N N . TYR A 1 187 ? -6.275 16.084 3.417 1.00 82.81 187 TYR A N 1
ATOM 1503 C CA . TYR A 1 187 ? -7.548 15.372 3.247 1.00 82.81 187 TYR A CA 1
ATOM 1504 C C . TYR A 1 187 ? -8.339 15.202 4.549 1.00 82.81 187 TYR A C 1
ATOM 1506 O O . TYR A 1 187 ? -9.570 15.250 4.531 1.00 82.81 187 TYR A O 1
ATOM 1514 N N . ARG A 1 188 ? -7.661 15.064 5.694 1.00 76.88 188 ARG A N 1
ATOM 1515 C CA . ARG A 1 188 ? -8.315 14.962 7.009 1.00 76.88 188 ARG A CA 1
ATOM 1516 C C . ARG A 1 188 ? -8.783 16.318 7.549 1.00 76.88 188 ARG A C 1
ATOM 1518 O O . ARG A 1 188 ? -9.817 16.373 8.213 1.00 76.88 188 ARG A O 1
ATOM 1525 N N . THR A 1 189 ? -8.085 17.415 7.244 1.00 69.81 189 THR A N 1
ATOM 1526 C CA . THR A 1 189 ? -8.513 18.778 7.617 1.00 69.81 189 THR A CA 1
ATOM 1527 C C . THR A 1 189 ? -9.629 19.313 6.726 1.00 69.81 189 THR A C 1
ATOM 1529 O O . THR A 1 189 ? -10.347 20.215 7.139 1.00 69.81 189 THR A O 1
ATOM 1532 N N . HIS A 1 190 ? -9.875 18.735 5.547 1.00 58.50 190 HIS A N 1
ATOM 1533 C CA . HIS A 1 190 ? -11.001 19.118 4.679 1.00 58.50 190 HIS A CA 1
ATOM 1534 C C . HIS A 1 190 ? -12.394 18.787 5.267 1.00 58.50 190 HIS A C 1
ATOM 1536 O O . HIS A 1 190 ? -13.412 19.172 4.695 1.00 58.50 190 HIS A O 1
ATOM 1542 N N . GLY A 1 191 ? -12.459 18.166 6.454 1.00 53.00 191 GLY A N 1
ATOM 1543 C CA . GLY A 1 191 ? -13.651 18.143 7.312 1.00 53.00 191 GLY A CA 1
ATOM 1544 C C . GLY A 1 191 ? -13.862 19.401 8.182 1.00 53.00 191 GLY A C 1
ATOM 1545 O O . GLY A 1 191 ? -14.914 19.524 8.807 1.00 53.00 191 GLY A O 1
ATOM 1546 N N . GLY A 1 192 ? -12.907 20.343 8.233 1.00 44.50 192 GLY A N 1
ATOM 1547 C CA . GLY A 1 192 ? -13.004 21.593 8.995 1.00 44.50 192 GLY A CA 1
ATOM 1548 C C . GLY A 1 192 ? -11.794 22.546 8.869 1.00 44.50 192 GLY A C 1
ATOM 1549 O O . GLY A 1 192 ? -10.705 22.228 9.327 1.00 44.50 192 GLY A O 1
ATOM 1550 N N . ALA A 1 193 ? -12.065 23.772 8.388 1.00 45.56 193 ALA A N 1
ATOM 1551 C CA . ALA A 1 193 ? -11.272 25.021 8.461 1.00 45.56 193 ALA A CA 1
ATOM 1552 C C . ALA A 1 193 ? -10.271 25.363 7.321 1.00 45.56 193 ALA A C 1
ATOM 1554 O O . ALA A 1 193 ? -9.342 24.631 7.004 1.00 45.56 193 ALA A O 1
ATOM 1555 N N . ASN A 1 194 ? -10.450 26.567 6.748 1.00 53.28 194 ASN A N 1
ATOM 1556 C CA . ASN A 1 194 ? -9.833 27.058 5.503 1.00 53.28 194 ASN A CA 1
ATOM 1557 C C . ASN A 1 194 ? -8.436 27.708 5.626 1.00 53.28 194 ASN A C 1
ATOM 1559 O O . ASN A 1 194 ? -7.772 27.844 4.609 1.00 53.28 194 ASN A O 1
ATOM 1563 N N . GLN A 1 195 ? -7.961 28.123 6.807 1.00 50.31 195 GLN A N 1
ATOM 1564 C CA . GLN A 1 195 ? -6.734 28.943 6.889 1.00 50.31 195 GLN A CA 1
ATOM 1565 C C . GLN A 1 195 ? -5.433 28.121 6.906 1.00 50.31 195 GLN A C 1
ATOM 1567 O O . GLN A 1 195 ? -4.443 28.525 6.315 1.00 50.31 195 GLN A O 1
ATOM 1572 N N . GLN A 1 196 ? -5.446 26.940 7.528 1.00 53.81 196 GLN A N 1
ATOM 1573 C CA . GLN A 1 196 ? -4.279 26.051 7.635 1.00 53.81 196 GLN A CA 1
ATOM 1574 C C . GLN A 1 196 ? -3.951 25.338 6.303 1.00 53.81 196 GLN A C 1
ATOM 1576 O O . GLN A 1 196 ? -2.917 24.691 6.171 1.00 53.81 196 GLN A O 1
ATOM 1581 N N . ASN A 1 197 ? -4.843 25.462 5.313 1.00 55.88 197 ASN A N 1
ATOM 1582 C CA . ASN A 1 197 ? -4.731 24.838 3.997 1.00 55.88 197 ASN A CA 1
ATOM 1583 C C . ASN A 1 197 ? -3.850 25.617 3.022 1.00 55.88 197 ASN A C 1
ATOM 1585 O O . ASN A 1 197 ? -3.178 24.987 2.216 1.00 55.88 197 ASN A O 1
ATOM 1589 N N . GLU A 1 198 ? -3.841 26.949 3.084 1.00 59.81 198 GLU A N 1
ATOM 1590 C CA . GLU A 1 198 ? -2.966 27.751 2.220 1.00 59.81 198 GLU A CA 1
ATOM 1591 C C . GLU A 1 198 ? -1.499 27.547 2.611 1.00 59.81 198 GLU A C 1
ATOM 1593 O O . GLU A 1 198 ? -0.658 27.366 1.739 1.00 59.81 198 GLU A O 1
ATOM 1598 N N . ASP A 1 199 ? -1.212 27.424 3.911 1.00 62.44 199 ASP A N 1
ATOM 1599 C CA . ASP A 1 199 ? 0.134 27.122 4.404 1.00 62.44 199 ASP A CA 1
ATOM 1600 C C . ASP A 1 199 ? 0.593 25.713 3.986 1.00 62.44 199 ASP A C 1
ATOM 1602 O O . ASP A 1 199 ? 1.712 25.555 3.511 1.00 62.44 199 ASP A O 1
ATOM 1606 N N . LEU A 1 200 ? -0.275 24.693 4.089 1.00 59.94 200 LEU A N 1
ATOM 1607 C CA . LEU A 1 200 ? 0.045 23.320 3.663 1.00 59.94 200 LEU A CA 1
ATOM 1608 C C . LEU A 1 200 ? 0.160 23.181 2.141 1.00 59.94 200 LEU A C 1
ATOM 1610 O O . LEU A 1 200 ? 0.974 22.398 1.659 1.00 59.94 200 LEU A O 1
ATOM 1614 N N . ARG A 1 201 ? -0.646 23.922 1.373 1.00 61.88 201 ARG A N 1
ATOM 1615 C CA . ARG A 1 201 ? -0.538 23.975 -0.091 1.00 61.88 201 ARG A CA 1
ATOM 1616 C C . ARG A 1 201 ? 0.737 24.670 -0.523 1.00 61.88 201 ARG A C 1
ATOM 1618 O O . ARG A 1 201 ? 1.445 24.130 -1.359 1.00 61.88 201 ARG A O 1
ATOM 1625 N N . HIS A 1 202 ? 1.060 25.799 0.094 1.00 67.12 202 HIS A N 1
ATOM 1626 C CA . HIS A 1 202 ? 2.315 26.494 -0.138 1.00 67.12 202 HIS A CA 1
ATOM 1627 C C . HIS A 1 202 ? 3.511 25.629 0.287 1.00 67.12 202 HIS A C 1
ATOM 1629 O O . HIS A 1 202 ? 4.525 25.613 -0.396 1.00 67.12 202 HIS A O 1
ATOM 1635 N N . GLU A 1 203 ? 3.418 24.864 1.378 1.00 67.44 203 GLU A N 1
ATOM 1636 C CA . GLU A 1 203 ? 4.458 23.912 1.791 1.00 67.44 203 GLU A CA 1
ATOM 1637 C C . GLU A 1 203 ? 4.587 22.745 0.801 1.00 67.44 203 GLU A C 1
ATOM 1639 O O . GLU A 1 203 ? 5.700 22.372 0.443 1.00 67.44 203 GLU A O 1
ATOM 1644 N N . LEU A 1 204 ? 3.472 22.214 0.290 1.00 63.28 204 LEU A N 1
ATOM 1645 C CA . LEU A 1 204 ? 3.473 21.205 -0.772 1.00 63.28 204 LEU A CA 1
ATOM 1646 C C . LEU A 1 204 ? 4.070 21.747 -2.070 1.00 63.28 204 LEU A C 1
ATOM 1648 O O . LEU A 1 204 ? 4.883 21.050 -2.664 1.00 63.28 204 LEU A O 1
ATOM 1652 N N . GLU A 1 205 ? 3.721 22.962 -2.492 1.00 68.00 205 GLU A N 1
ATOM 1653 C CA . GLU A 1 205 ? 4.281 23.643 -3.670 1.00 68.00 205 GLU A CA 1
ATOM 1654 C C . GLU A 1 205 ? 5.763 23.973 -3.484 1.00 68.00 205 GLU A C 1
ATOM 1656 O O . GLU A 1 205 ? 6.547 23.834 -4.417 1.00 68.00 205 GLU A O 1
ATOM 1661 N N . LEU A 1 206 ? 6.182 24.347 -2.273 1.00 68.25 206 LEU A N 1
ATOM 1662 C CA . LEU A 1 206 ? 7.591 24.526 -1.936 1.00 68.25 206 LEU A CA 1
ATOM 1663 C C . LEU A 1 206 ? 8.339 23.200 -1.959 1.00 68.25 206 LEU A C 1
ATOM 1665 O O . LEU A 1 206 ? 9.458 23.171 -2.443 1.00 68.25 206 LEU A O 1
ATOM 1669 N N . ILE A 1 207 ? 7.766 22.110 -1.453 1.00 63.03 207 ILE A N 1
ATOM 1670 C CA . ILE A 1 207 ? 8.419 20.798 -1.465 1.00 63.03 207 ILE A CA 1
ATOM 1671 C C . ILE A 1 207 ? 8.473 20.265 -2.893 1.00 63.03 207 ILE A C 1
ATOM 1673 O O . ILE A 1 207 ? 9.554 19.949 -3.361 1.00 63.03 207 ILE A O 1
ATOM 1677 N N . THR A 1 208 ? 7.361 20.244 -3.624 1.00 60.97 208 THR A N 1
ATOM 1678 C CA . THR A 1 208 ? 7.347 19.804 -5.031 1.00 60.97 208 THR A CA 1
ATOM 1679 C C . THR A 1 208 ? 8.145 20.723 -5.954 1.00 60.97 208 THR A C 1
ATOM 1681 O O . THR A 1 208 ? 8.733 20.232 -6.909 1.00 60.97 208 THR A O 1
ATOM 1684 N N . GLY A 1 209 ? 8.228 22.024 -5.665 1.00 62.44 209 GLY A N 1
ATOM 1685 C CA . GLY A 1 209 ? 9.025 22.989 -6.428 1.00 62.44 209 GLY A CA 1
ATOM 1686 C C . GLY A 1 209 ? 10.508 23.055 -6.035 1.00 62.44 209 GLY A C 1
ATOM 1687 O O . GLY A 1 209 ? 11.345 23.341 -6.886 1.00 62.44 209 GLY A O 1
ATOM 1688 N N . ALA A 1 210 ? 10.862 22.796 -4.770 1.00 57.00 210 ALA A N 1
ATOM 1689 C CA . ALA A 1 210 ? 12.254 22.732 -4.297 1.00 57.00 210 ALA A CA 1
ATOM 1690 C C . ALA A 1 210 ? 12.877 21.349 -4.495 1.00 57.00 210 ALA A C 1
ATOM 1692 O O . ALA A 1 210 ? 14.103 21.226 -4.564 1.00 57.00 210 ALA A O 1
ATOM 1693 N N . MET A 1 211 ? 12.047 20.313 -4.612 1.00 61.22 211 MET A N 1
ATOM 1694 C CA . MET A 1 211 ? 12.423 19.049 -5.223 1.00 61.22 211 MET A CA 1
ATOM 1695 C C . MET A 1 211 ? 12.584 19.292 -6.716 1.00 61.22 211 MET A C 1
ATOM 1697 O O . MET A 1 211 ? 11.725 18.965 -7.523 1.00 61.22 211 MET A O 1
ATOM 1701 N N . ASP A 1 212 ? 13.695 19.935 -7.054 1.00 59.59 212 ASP A N 1
ATOM 1702 C CA . ASP A 1 212 ? 14.162 20.156 -8.409 1.00 59.59 212 ASP A CA 1
ATOM 1703 C C . ASP A 1 212 ? 14.437 18.774 -9.013 1.00 59.59 212 ASP A C 1
ATOM 1705 O O . ASP A 1 212 ? 15.535 18.223 -8.900 1.00 59.59 212 ASP A O 1
ATOM 1709 N N . LEU A 1 213 ? 13.378 18.155 -9.542 1.00 55.16 213 LEU A N 1
ATOM 1710 C CA . LEU A 1 213 ? 13.400 16.814 -10.115 1.00 55.16 213 LEU A CA 1
ATOM 1711 C C . LEU A 1 213 ? 14.451 16.724 -11.224 1.00 55.16 213 LEU A C 1
ATOM 1713 O O . LEU A 1 213 ? 14.968 15.639 -11.449 1.00 55.16 213 LEU A O 1
ATOM 1717 N N . GLU A 1 214 ? 14.831 17.849 -11.843 1.00 52.09 214 GLU A N 1
ATOM 1718 C CA . GLU A 1 214 ? 15.955 17.930 -12.777 1.00 52.09 214 GLU A CA 1
ATOM 1719 C C . GLU A 1 214 ? 17.312 17.785 -12.085 1.00 52.09 214 GLU A C 1
ATOM 1721 O O . GLU A 1 214 ? 18.096 16.950 -12.510 1.00 52.09 214 GLU A O 1
ATOM 1726 N N . LYS A 1 215 ? 17.583 18.467 -10.962 1.00 57.47 215 LYS A N 1
ATOM 1727 C CA . LYS A 1 215 ? 18.821 18.214 -10.190 1.00 57.47 215 LYS A CA 1
ATOM 1728 C C . LYS A 1 215 ? 18.870 16.802 -9.621 1.00 57.47 215 LYS A C 1
ATOM 1730 O O . LYS A 1 215 ? 19.949 16.223 -9.502 1.00 57.47 215 LYS A O 1
ATOM 1735 N N . PHE A 1 216 ? 17.713 16.263 -9.242 1.00 51.88 216 PHE A N 1
ATOM 1736 C CA . PHE A 1 216 ? 17.613 14.889 -8.775 1.00 51.88 216 PHE A CA 1
ATOM 1737 C C . PHE A 1 216 ? 17.900 13.903 -9.920 1.00 51.88 216 PHE A C 1
ATOM 1739 O O . PHE A 1 216 ? 18.760 13.035 -9.783 1.00 51.88 216 PHE A O 1
ATOM 1746 N N . ARG A 1 217 ? 17.277 14.105 -11.084 1.00 51.53 217 ARG A N 1
ATOM 1747 C CA . ARG A 1 217 ? 17.513 13.349 -12.320 1.00 51.53 217 ARG A CA 1
ATOM 1748 C C . ARG A 1 217 ? 18.962 13.448 -12.803 1.00 51.53 217 ARG A C 1
ATOM 1750 O O . ARG A 1 217 ? 19.537 12.417 -13.125 1.00 51.53 217 ARG A O 1
ATOM 1757 N N . ASP A 1 218 ? 19.573 14.629 -12.778 1.00 51.41 218 ASP A N 1
ATOM 1758 C CA . ASP A 1 218 ? 20.981 14.844 -13.134 1.00 51.41 218 ASP A CA 1
ATOM 1759 C C . ASP A 1 218 ? 21.920 14.102 -12.172 1.00 51.41 218 ASP A C 1
ATOM 1761 O O . ASP A 1 218 ? 22.929 13.542 -12.592 1.00 51.41 218 ASP A O 1
ATOM 1765 N N . SER A 1 219 ? 21.577 14.034 -10.880 1.00 50.97 219 SER A N 1
ATOM 1766 C CA . SER A 1 219 ? 22.358 13.284 -9.886 1.00 50.97 219 SER A CA 1
ATOM 1767 C C . SER A 1 219 ? 22.248 11.761 -10.027 1.00 50.97 219 SER A C 1
ATOM 1769 O O . SER A 1 219 ? 23.168 11.050 -9.617 1.00 50.97 219 SER A O 1
ATOM 1771 N N . VAL A 1 220 ? 21.152 11.272 -10.618 1.00 48.09 220 VAL A N 1
ATOM 1772 C CA . VAL A 1 220 ? 20.941 9.853 -10.940 1.00 48.09 220 VAL A CA 1
ATOM 1773 C C . VAL A 1 220 ? 21.607 9.509 -12.279 1.00 48.09 220 VAL A C 1
ATOM 1775 O O . VAL A 1 220 ? 22.438 8.608 -12.307 1.00 48.09 220 VAL A O 1
ATOM 1778 N N . GLN A 1 221 ? 21.381 10.290 -13.346 1.00 50.22 221 GLN A N 1
ATOM 1779 C CA . GLN A 1 221 ? 22.026 10.081 -14.656 1.00 50.22 221 GLN A CA 1
ATOM 1780 C C . GLN A 1 221 ? 23.561 10.160 -14.587 1.00 50.22 221 GLN A C 1
ATOM 1782 O O . GLN A 1 221 ? 24.245 9.419 -15.286 1.00 50.22 221 GLN A O 1
ATOM 1787 N N . TYR A 1 222 ? 24.123 11.018 -13.726 1.00 40.50 222 TYR A N 1
ATOM 1788 C CA . TYR A 1 222 ? 25.577 11.119 -13.546 1.00 40.50 222 TYR A CA 1
ATOM 1789 C C . TYR A 1 222 ? 26.206 9.849 -12.943 1.00 40.50 222 TYR A C 1
ATOM 1791 O O . TYR A 1 222 ? 27.413 9.658 -13.067 1.00 40.50 222 TYR A O 1
ATOM 1799 N N . ARG A 1 223 ? 25.435 8.969 -12.285 1.00 40.62 223 ARG A N 1
ATOM 1800 C CA . ARG A 1 223 ? 25.957 7.687 -11.774 1.00 40.62 223 ARG A CA 1
ATOM 1801 C C . ARG A 1 223 ? 25.987 6.599 -12.849 1.00 40.62 223 ARG A C 1
ATOM 1803 O O . ARG A 1 223 ? 26.987 5.890 -12.925 1.00 40.62 223 ARG A O 1
ATOM 1810 N N . ASP A 1 224 ? 24.988 6.553 -13.726 1.00 38.34 224 ASP A N 1
ATOM 1811 C CA . ASP A 1 224 ? 24.903 5.558 -14.808 1.00 38.34 224 ASP A CA 1
ATOM 1812 C C . ASP A 1 224 ? 26.039 5.697 -15.840 1.00 38.34 224 ASP A C 1
ATOM 1814 O O . ASP A 1 224 ? 26.487 4.713 -16.429 1.00 38.34 224 ASP A O 1
ATOM 1818 N N . GLU A 1 225 ? 26.563 6.912 -16.041 1.00 44.31 225 GLU A N 1
ATOM 1819 C CA . GLU A 1 225 ? 27.683 7.169 -16.963 1.00 44.31 225 GLU A CA 1
ATOM 1820 C C . GLU A 1 225 ? 29.066 6.817 -16.379 1.00 44.31 225 GLU A C 1
ATOM 1822 O O . GLU A 1 225 ? 30.039 6.675 -17.127 1.00 44.31 225 GLU A O 1
ATOM 1827 N N . VAL A 1 226 ? 29.180 6.655 -15.056 1.00 44.44 226 VAL A N 1
ATOM 1828 C CA . VAL A 1 226 ? 30.457 6.374 -14.373 1.00 44.44 226 VAL A CA 1
ATOM 1829 C C . VAL A 1 226 ? 30.705 4.869 -14.208 1.00 44.44 226 VAL A C 1
ATOM 1831 O O . VAL A 1 226 ? 31.860 4.463 -14.111 1.00 44.44 226 VAL A O 1
ATOM 1834 N N . GLU A 1 227 ? 29.673 4.021 -14.259 1.00 41.28 227 GLU A N 1
ATOM 1835 C CA . GLU A 1 227 ? 29.822 2.556 -14.148 1.00 41.28 227 GLU A CA 1
ATOM 1836 C C . GLU A 1 227 ? 30.137 1.832 -15.475 1.00 41.28 227 GLU A C 1
ATOM 1838 O O . GLU A 1 227 ? 30.360 0.621 -15.478 1.00 41.28 227 GLU A O 1
ATOM 1843 N N . TYR A 1 228 ? 30.241 2.558 -16.595 1.00 39.56 228 TYR A N 1
ATOM 1844 C CA . TYR A 1 228 ? 30.566 2.000 -17.920 1.00 39.56 228 TYR A CA 1
ATOM 1845 C C . TYR A 1 228 ? 31.917 2.461 -18.509 1.00 39.56 228 TYR A C 1
ATOM 1847 O O . TYR A 1 228 ? 32.105 2.384 -19.726 1.00 39.56 228 TYR A O 1
ATOM 1855 N N . ASN A 1 229 ? 32.874 2.899 -17.678 1.00 37.16 229 ASN A N 1
ATOM 1856 C CA . ASN A 1 229 ? 34.260 3.181 -18.097 1.00 37.16 229 ASN A CA 1
ATOM 1857 C C . ASN A 1 229 ? 35.312 2.493 -17.221 1.00 37.16 229 ASN A C 1
ATOM 1859 O O . ASN A 1 229 ? 35.259 2.658 -15.984 1.00 37.16 229 ASN A O 1
#

Nearest PDB structures (foldseek):
  8tid-assembly1_F  TM=4.667E-01  e=6.785E-03  Tetrahymena thermophila
  4q62-assembly1_A-2  TM=3.371E-01  e=6.036E-03  Legionella pneumophila subsp. pneumophila str. Philadelphia 1
  1k5d-assembly1_C  TM=3.753E-01  e=1.905E-01  Schizosaccharomyces pombe
  6bro-assembly2_D  TM=3.567E-01  e=7.471E-02  Oryza sativa Japonica Group
  4a6d-assembly1_A  TM=2.378E-01  e=4.489E+00  Homo sapiens

pLDDT: mean 78.37, std 18.66, range [37.16, 98.5]

Secondary structure (DSSP, 8-state):
-PPP-----------PEEHHHHHGGGG-TT--EEEE--SS-EE-BHHHHHHHHHH-TT--EEEE-SS-S----TT-B-BTHHHHHHHHH-TT--EEEE--B--TTTSPPP-S---S-----SEEE-TT----TTTHHHHHHHHHHHS-TT-EEE----TT-S--TTGGGHHHHHHHHHHHHHHHHHHHHTTS-SSHHHHHHHHHHHHHHHS-HHHHHHHHHHHHTTTT-